Protein AF-A0A817Q8S2-F1 (afdb_monomer_lite)

Structure (mmCIF, N/CA/C/O backbone):
data_AF-A0A817Q8S2-F1
#
_entry.id   AF-A0A817Q8S2-F1
#
loop_
_atom_site.group_PDB
_atom_site.id
_atom_site.type_symbol
_atom_site.label_atom_id
_atom_site.label_alt_id
_atom_site.label_comp_id
_atom_site.label_asym_id
_atom_site.label_entity_id
_atom_site.label_seq_id
_atom_site.pdbx_PDB_ins_code
_atom_site.Cartn_x
_atom_site.Cartn_y
_atom_site.Cartn_z
_atom_site.occupancy
_atom_site.B_iso_or_equiv
_atom_site.auth_seq_id
_atom_site.auth_comp_id
_atom_site.auth_asym_id
_atom_site.auth_atom_id
_atom_site.pdbx_PDB_model_num
ATOM 1 N N . MET A 1 1 ? -10.332 -29.205 7.749 1.00 43.62 1 MET A N 1
ATOM 2 C CA . MET A 1 1 ? -10.503 -28.056 6.836 1.00 43.62 1 MET A CA 1
ATOM 3 C C . MET A 1 1 ? -9.585 -26.960 7.329 1.00 43.62 1 MET A C 1
ATOM 5 O O . MET A 1 1 ? -9.716 -26.566 8.481 1.00 43.62 1 MET A O 1
ATOM 9 N N . ASP A 1 2 ? -8.613 -26.577 6.509 1.00 45.41 2 ASP A N 1
ATOM 10 C CA . ASP A 1 2 ? -7.517 -25.692 6.903 1.00 45.41 2 ASP A CA 1
ATOM 11 C C . ASP A 1 2 ? -8.032 -24.256 7.088 1.00 45.41 2 ASP A C 1
ATOM 13 O O . ASP A 1 2 ? -8.670 -23.700 6.187 1.00 45.41 2 ASP A O 1
ATOM 17 N N . SER A 1 3 ? -7.819 -23.670 8.266 1.00 53.75 3 SER A N 1
ATOM 18 C CA . SER A 1 3 ? -8.405 -22.383 8.687 1.00 53.75 3 SER A CA 1
ATOM 19 C C . SER A 1 3 ? -7.986 -21.197 7.805 1.00 53.75 3 SER A C 1
ATOM 21 O O . SER A 1 3 ? -8.715 -20.210 7.701 1.00 53.75 3 SER A O 1
ATOM 23 N N . THR A 1 4 ? -6.864 -21.324 7.099 1.00 50.75 4 THR A N 1
ATOM 24 C CA . THR A 1 4 ? -6.342 -20.381 6.098 1.00 50.75 4 THR A CA 1
ATOM 25 C C . THR A 1 4 ? -7.156 -20.360 4.801 1.00 50.75 4 THR A C 1
ATOM 27 O O . THR A 1 4 ? -7.345 -19.296 4.212 1.00 50.75 4 THR A O 1
ATOM 30 N N . SER A 1 5 ? -7.727 -21.494 4.378 1.00 52.56 5 SER A N 1
ATOM 31 C CA . SER A 1 5 ? -8.507 -21.584 3.129 1.00 52.56 5 SER A CA 1
ATOM 32 C C . SER A 1 5 ? -9.838 -20.817 3.181 1.00 52.56 5 SER A C 1
ATOM 34 O O . SER A 1 5 ? -10.287 -20.287 2.165 1.00 52.56 5 SER A O 1
ATOM 36 N N . ASN A 1 6 ? -10.441 -20.692 4.370 1.00 48.75 6 ASN A N 1
ATOM 37 C CA . ASN A 1 6 ? -11.685 -19.940 4.579 1.00 48.75 6 ASN A CA 1
ATOM 38 C C . ASN A 1 6 ? -11.463 -18.427 4.745 1.00 48.75 6 ASN A C 1
ATOM 40 O O . ASN A 1 6 ? -12.358 -17.646 4.427 1.00 48.75 6 ASN A O 1
ATOM 44 N N . LEU A 1 7 ? -10.278 -17.992 5.190 1.00 52.84 7 LEU A N 1
ATOM 45 C CA . LEU A 1 7 ? -9.928 -16.566 5.263 1.00 52.84 7 LEU A CA 1
ATOM 46 C C . LEU A 1 7 ? -9.860 -15.928 3.864 1.00 52.84 7 LEU A C 1
ATOM 48 O O . LEU A 1 7 ? -10.346 -14.815 3.667 1.00 52.84 7 LEU A O 1
ATOM 52 N N . ASN A 1 8 ? -9.357 -16.671 2.874 1.00 53.16 8 ASN A N 1
ATOM 53 C CA . ASN A 1 8 ? -9.168 -16.185 1.504 1.00 53.16 8 ASN A CA 1
ATOM 54 C C . ASN A 1 8 ? -10.469 -15.919 0.727 1.00 53.16 8 ASN A C 1
ATOM 56 O O . ASN A 1 8 ? -10.434 -15.169 -0.245 1.00 53.16 8 ASN A O 1
ATOM 60 N N . LYS A 1 9 ? -11.609 -16.500 1.130 1.00 60.59 9 LYS A N 1
ATOM 61 C CA . LYS A 1 9 ? -12.892 -16.305 0.426 1.00 60.59 9 LYS A CA 1
ATOM 62 C C . LYS A 1 9 ? -13.667 -15.069 0.882 1.00 60.59 9 LYS A C 1
ATOM 64 O O . LYS A 1 9 ? -14.491 -14.568 0.128 1.00 60.59 9 LYS A O 1
ATOM 69 N N . CYS A 1 10 ? -13.409 -14.577 2.093 1.00 78.31 10 CYS A N 1
ATOM 70 C CA . CYS A 1 10 ? -14.194 -13.492 2.684 1.00 78.31 10 CYS A CA 1
ATOM 71 C C . CYS A 1 10 ? -13.432 -12.168 2.788 1.00 78.31 10 CYS A C 1
ATOM 73 O O . CYS A 1 10 ? -14.042 -11.167 3.140 1.00 78.31 10 CYS A O 1
ATOM 75 N N . TRP A 1 11 ? -12.119 -12.148 2.544 1.00 90.12 11 TRP A N 1
ATOM 76 C CA . TRP A 1 11 ? -11.296 -10.943 2.665 1.00 90.12 11 TRP A CA 1
ATOM 77 C C . TRP A 1 11 ? -10.960 -10.355 1.294 1.00 90.12 11 TRP A C 1
ATOM 79 O O . TRP A 1 11 ? -10.640 -11.077 0.345 1.00 90.12 11 TRP A O 1
ATOM 89 N N . THR A 1 12 ? -11.035 -9.029 1.200 1.00 90.69 12 THR A N 1
ATOM 90 C CA . THR A 1 12 ? -10.819 -8.273 -0.036 1.00 90.69 12 THR A CA 1
ATOM 91 C C . THR A 1 12 ? -9.344 -8.330 -0.426 1.00 90.69 12 THR A C 1
ATOM 93 O O . THR A 1 12 ? -8.476 -8.113 0.417 1.00 90.69 12 THR A O 1
ATOM 96 N N . LEU A 1 13 ? -9.059 -8.646 -1.690 1.00 92.12 13 LEU A N 1
ATOM 97 C CA . LEU A 1 13 ? -7.712 -8.559 -2.256 1.00 92.12 13 LEU A CA 1
ATOM 98 C C . LEU A 1 13 ? -7.297 -7.088 -2.386 1.00 92.12 13 LEU A C 1
ATOM 100 O O . LEU A 1 13 ? -8.100 -6.262 -2.817 1.00 92.12 13 LEU A O 1
ATOM 104 N N . ALA A 1 14 ? -6.060 -6.774 -2.020 1.00 93.81 14 ALA A N 1
ATOM 105 C CA . ALA A 1 14 ? -5.471 -5.455 -2.204 1.00 93.81 14 ALA A CA 1
ATOM 106 C C . ALA A 1 14 ? -3.941 -5.539 -2.297 1.00 93.81 14 ALA A C 1
ATOM 108 O O . ALA A 1 14 ? -3.328 -6.544 -1.939 1.00 93.81 14 ALA A O 1
ATOM 109 N N . TRP A 1 15 ? -3.326 -4.444 -2.716 1.00 95.00 15 TRP A N 1
ATOM 110 C CA . TRP A 1 15 ? -1.911 -4.305 -3.016 1.00 95.00 15 TRP A CA 1
ATOM 111 C C . TRP A 1 15 ? -1.305 -3.166 -2.204 1.00 95.00 15 TRP A C 1
ATOM 113 O O . TRP A 1 15 ? -1.945 -2.137 -1.974 1.00 95.00 15 TRP A O 1
ATOM 123 N N . HIS A 1 16 ? -0.055 -3.342 -1.789 1.00 95.75 16 HIS A N 1
ATOM 124 C CA . HIS A 1 16 ? 0.724 -2.313 -1.111 1.00 95.75 16 HIS A CA 1
ATOM 125 C C . HIS A 1 16 ? 2.073 -2.136 -1.809 1.00 95.75 16 HIS A C 1
ATOM 127 O O . HIS A 1 16 ? 2.874 -3.072 -1.862 1.00 95.75 16 HIS A O 1
ATOM 133 N N . GLY A 1 17 ? 2.310 -0.931 -2.329 1.00 94.12 17 GLY A N 1
ATOM 134 C CA . GLY A 1 17 ? 3.624 -0.488 -2.787 1.00 94.12 17 GLY A CA 1
ATOM 135 C C . GLY A 1 17 ? 4.587 -0.374 -1.622 1.00 94.12 17 GLY A C 1
ATOM 136 O O . GLY A 1 17 ? 4.228 0.130 -0.559 1.00 94.12 17 GLY A O 1
ATOM 137 N N . THR A 1 18 ? 5.803 -0.883 -1.800 1.00 95.00 18 THR A N 1
ATOM 138 C CA . THR A 1 18 ? 6.834 -0.777 -0.772 1.00 95.00 18 THR A CA 1
ATOM 139 C C . THR A 1 18 ? 8.236 -0.735 -1.374 1.00 95.00 18 THR A C 1
ATOM 141 O O . THR A 1 18 ? 8.413 -0.682 -2.590 1.00 95.00 18 THR A O 1
ATOM 144 N N . TYR A 1 19 ? 9.242 -0.736 -0.504 1.00 93.12 19 TYR A N 1
ATOM 145 C CA . TYR A 1 19 ? 10.652 -0.765 -0.873 1.00 93.12 19 TYR A CA 1
ATOM 146 C C . TYR A 1 19 ? 11.220 -2.151 -0.596 1.00 93.12 19 TYR A C 1
ATOM 148 O O . TYR A 1 19 ? 10.868 -2.791 0.399 1.00 93.12 19 TYR A O 1
ATOM 156 N N . TYR A 1 20 ? 12.154 -2.590 -1.433 1.00 95.00 20 TYR A N 1
ATOM 157 C CA . TYR A 1 20 ? 12.830 -3.877 -1.336 1.00 95.00 20 TYR A CA 1
ATOM 158 C C . TYR A 1 20 ? 13.405 -4.108 0.065 1.00 95.00 20 TYR A C 1
ATOM 160 O O . TYR A 1 20 ? 13.176 -5.149 0.680 1.00 95.00 20 TYR A O 1
ATOM 168 N N . LYS A 1 21 ? 14.055 -3.083 0.630 1.00 94.06 21 LYS A N 1
ATOM 169 C CA . LYS A 1 21 ? 14.632 -3.123 1.986 1.00 94.06 21 LYS A CA 1
ATOM 170 C C . LYS A 1 21 ? 13.613 -3.389 3.105 1.00 94.06 21 LYS A C 1
ATOM 172 O O . LYS A 1 21 ? 14.013 -3.712 4.219 1.00 94.06 21 LYS A O 1
ATOM 177 N N . HIS A 1 22 ? 12.314 -3.207 2.855 1.00 93.50 22 HIS A N 1
ATOM 178 C CA . HIS A 1 22 ? 11.254 -3.435 3.839 1.00 93.50 22 HIS A CA 1
ATOM 179 C C . HIS A 1 22 ? 10.626 -4.829 3.740 1.00 93.50 22 HIS A C 1
ATOM 181 O O . HIS A 1 22 ? 9.964 -5.244 4.691 1.00 93.50 22 HIS A O 1
ATOM 187 N N . LEU A 1 23 ? 10.862 -5.571 2.652 1.00 95.50 23 LEU A N 1
ATOM 188 C CA . LEU A 1 23 ? 10.210 -6.858 2.400 1.00 95.50 23 LEU A CA 1
ATOM 189 C C . LEU A 1 23 ? 10.451 -7.880 3.509 1.00 95.50 23 LEU A C 1
ATOM 191 O O . LEU A 1 23 ? 9.498 -8.504 3.960 1.00 95.50 23 LEU A O 1
ATOM 195 N N . GLU A 1 24 ? 11.685 -8.019 4.001 1.00 94.25 24 GLU A N 1
ATOM 196 C CA . GLU A 1 24 ? 11.990 -8.969 5.080 1.00 94.25 24 GLU A CA 1
ATOM 197 C C . GLU A 1 24 ? 11.153 -8.682 6.337 1.00 94.25 24 GLU A C 1
ATOM 199 O O . GLU A 1 24 ? 10.531 -9.580 6.907 1.00 94.25 24 GLU A O 1
ATOM 204 N N . SER A 1 25 ? 11.077 -7.408 6.734 1.00 91.62 25 SER A N 1
ATOM 205 C CA . SER A 1 25 ? 10.279 -6.979 7.885 1.00 91.62 25 SER A CA 1
ATOM 206 C C . SER A 1 25 ? 8.786 -7.226 7.655 1.00 91.62 25 SER A C 1
ATOM 208 O O . SER A 1 25 ? 8.110 -7.768 8.528 1.00 91.62 25 SER A O 1
ATOM 210 N N . ILE A 1 26 ? 8.279 -6.896 6.463 1.00 95.06 26 ILE A N 1
ATOM 211 C CA . ILE A 1 26 ? 6.866 -7.069 6.100 1.00 95.06 26 ILE A CA 1
ATOM 212 C C . ILE A 1 26 ? 6.479 -8.550 6.063 1.00 95.06 26 ILE A C 1
ATOM 214 O O . ILE A 1 26 ? 5.418 -8.908 6.562 1.00 95.06 26 ILE A O 1
ATOM 218 N N . VAL A 1 27 ? 7.328 -9.428 5.531 1.00 93.88 27 VAL A N 1
ATOM 219 C CA . VAL A 1 27 ? 7.070 -10.876 5.519 1.00 93.88 27 VAL A CA 1
ATOM 220 C C . VAL A 1 27 ? 7.062 -11.436 6.940 1.00 93.88 27 VAL A C 1
ATOM 222 O O . VAL A 1 27 ? 6.207 -12.249 7.285 1.00 93.88 27 VAL A O 1
ATOM 225 N N . LYS A 1 28 ? 7.990 -10.988 7.790 1.00 91.88 28 LYS A N 1
ATOM 226 C CA . LYS A 1 28 ? 8.142 -11.511 9.151 1.00 91.88 28 LYS A CA 1
ATOM 227 C C . LYS A 1 28 ? 7.087 -10.993 10.128 1.00 91.88 28 LYS A C 1
ATOM 229 O O . LYS A 1 28 ? 6.707 -11.704 11.057 1.00 91.88 28 LYS A O 1
ATOM 234 N N . HIS A 1 29 ? 6.651 -9.750 9.955 1.00 91.50 29 HIS A N 1
ATOM 235 C CA . HIS A 1 29 ? 5.825 -9.046 10.934 1.00 91.50 29 HIS A CA 1
ATOM 236 C C . HIS A 1 29 ? 4.480 -8.572 10.373 1.00 91.50 29 HIS A C 1
ATOM 238 O O . HIS A 1 29 ? 3.614 -8.169 11.144 1.00 91.50 29 HIS A O 1
ATOM 244 N N . GLY A 1 30 ? 4.267 -8.645 9.063 1.00 94.56 30 GLY A N 1
ATOM 245 C CA . GLY A 1 30 ? 3.115 -8.047 8.400 1.00 94.56 30 GLY A CA 1
ATOM 246 C C . GLY A 1 30 ? 3.225 -6.525 8.280 1.00 94.56 30 GLY A C 1
ATOM 247 O O . GLY A 1 30 ? 4.186 -5.889 8.726 1.00 94.56 30 GLY A O 1
ATOM 248 N N . LEU A 1 31 ? 2.201 -5.924 7.675 1.00 96.00 31 LEU A N 1
ATOM 249 C CA . LEU A 1 31 ? 2.082 -4.472 7.567 1.00 96.00 31 LEU A CA 1
ATOM 250 C C . LEU A 1 31 ? 1.609 -3.861 8.886 1.00 96.00 31 LEU A C 1
ATOM 252 O O . LEU A 1 31 ? 0.721 -4.386 9.556 1.00 96.00 31 LEU A O 1
ATOM 256 N N . HIS A 1 32 ? 2.178 -2.709 9.225 1.00 95.50 32 HIS A N 1
ATOM 257 C CA . HIS A 1 32 ? 1.860 -1.966 10.436 1.00 95.50 32 HIS A CA 1
ATOM 258 C C . HIS A 1 32 ? 1.565 -0.502 10.109 1.00 95.50 32 HIS A C 1
ATOM 260 O O . HIS A 1 32 ? 2.231 0.063 9.240 1.00 95.50 32 HIS A O 1
ATOM 266 N N . PRO A 1 33 ? 0.604 0.133 10.807 1.00 95.44 33 PRO A N 1
ATOM 267 C CA . PRO A 1 33 ? 0.364 1.561 10.659 1.00 95.44 33 PRO A CA 1
ATOM 268 C C . PRO A 1 33 ? 1.626 2.369 10.950 1.00 95.44 33 PRO A C 1
ATOM 270 O O . PRO A 1 33 ? 2.370 2.039 11.886 1.00 95.44 33 PRO A O 1
ATOM 273 N N . ALA A 1 34 ? 1.830 3.474 10.232 1.00 91.94 34 ALA A N 1
ATOM 274 C CA . ALA A 1 34 ? 2.841 4.435 10.657 1.00 91.94 34 ALA A CA 1
ATOM 275 C C . ALA A 1 34 ? 2.521 4.928 12.079 1.00 91.94 34 ALA A C 1
ATOM 277 O O . ALA A 1 34 ? 1.364 5.025 12.480 1.00 91.94 34 ALA A O 1
ATOM 278 N N . GLY A 1 35 ? 3.544 5.210 12.874 1.00 92.31 35 GLY A N 1
ATOM 279 C CA . GLY A 1 35 ? 3.443 5.487 14.305 1.00 92.31 35 GLY A CA 1
ATOM 280 C C . GLY A 1 35 ? 3.553 4.242 15.191 1.00 92.31 35 GLY A C 1
ATOM 281 O O . GLY A 1 35 ? 3.759 4.392 16.396 1.00 92.31 35 GLY A O 1
ATOM 282 N N . THR A 1 36 ? 3.483 3.029 14.627 1.00 93.81 36 THR A N 1
ATOM 283 C CA . THR A 1 36 ? 3.749 1.790 15.376 1.00 93.81 36 THR A CA 1
ATOM 284 C C . THR A 1 36 ? 5.201 1.757 15.843 1.00 93.81 36 THR A C 1
ATOM 286 O O . THR A 1 36 ? 6.115 1.961 15.047 1.00 93.81 36 THR A O 1
ATOM 289 N N . VAL A 1 37 ? 5.415 1.462 17.125 1.00 90.88 37 VAL A N 1
ATOM 290 C CA . VAL A 1 37 ? 6.747 1.272 17.710 1.00 90.88 37 VAL A CA 1
ATOM 291 C C . VAL A 1 37 ? 7.102 -0.213 17.660 1.00 90.88 37 VAL A C 1
ATOM 293 O O . VAL A 1 37 ? 6.490 -1.031 18.344 1.00 90.88 37 VAL A O 1
ATOM 296 N N . LEU A 1 38 ? 8.081 -0.564 16.832 1.00 83.81 38 LEU A N 1
ATOM 297 C CA . LEU A 1 38 ? 8.658 -1.903 16.743 1.00 83.81 38 LEU A CA 1
ATOM 298 C C . LEU A 1 38 ? 9.729 -2.081 17.820 1.00 83.81 38 LEU A C 1
ATOM 300 O O . LEU A 1 38 ? 10.392 -1.120 18.198 1.00 83.81 38 LEU A O 1
ATOM 304 N N . SER A 1 39 ? 9.954 -3.306 18.292 1.00 78.31 39 SER A N 1
ATOM 305 C CA . SER A 1 39 ? 11.100 -3.616 19.161 1.00 78.31 39 SER A CA 1
ATOM 306 C C . SER A 1 39 ? 12.411 -3.482 18.361 1.00 78.31 39 SER A C 1
ATOM 308 O O . SER A 1 39 ? 12.453 -4.011 17.249 1.00 78.31 39 SER A O 1
ATOM 310 N N . PRO A 1 40 ? 13.465 -2.786 18.847 1.00 78.25 40 PRO A N 1
ATOM 311 C CA . PRO A 1 40 ? 13.709 -2.291 20.211 1.00 78.25 40 PRO A CA 1
ATOM 312 C C . PRO A 1 40 ? 13.412 -0.782 20.419 1.00 78.25 40 PRO A C 1
ATOM 314 O O . PRO A 1 40 ? 14.214 -0.061 21.004 1.00 78.25 40 PRO A O 1
ATOM 317 N N . GLY A 1 41 ? 12.270 -0.280 19.948 1.00 80.50 41 GLY A N 1
ATOM 318 C CA . GLY A 1 41 ? 11.827 1.117 20.102 1.00 80.50 41 GLY A CA 1
ATOM 319 C C . GLY A 1 41 ? 11.785 1.934 18.804 1.00 80.50 41 GLY A C 1
ATOM 320 O O . GLY A 1 41 ? 11.568 3.142 18.848 1.00 80.50 41 GLY A O 1
ATOM 321 N N . HIS A 1 42 ? 11.989 1.308 17.644 1.00 84.50 42 HIS A N 1
ATOM 322 C CA . HIS A 1 42 ? 11.956 1.996 16.355 1.00 84.50 42 HIS A CA 1
ATOM 323 C C . HIS A 1 42 ? 10.513 2.298 15.930 1.00 84.50 42 HIS A C 1
ATOM 325 O O . HIS A 1 42 ? 9.728 1.377 15.705 1.00 84.50 42 HIS A O 1
ATOM 331 N N . GLN A 1 43 ? 10.157 3.577 15.793 1.00 90.81 43 GLN A N 1
ATOM 332 C CA . GLN A 1 43 ? 8.836 3.979 15.314 1.00 90.81 43 GLN A CA 1
ATOM 333 C C . GLN A 1 43 ? 8.791 4.032 13.785 1.00 90.81 43 GLN A C 1
ATOM 335 O O . GLN A 1 43 ? 9.545 4.777 13.156 1.00 90.81 43 GLN A O 1
ATOM 340 N N . ILE A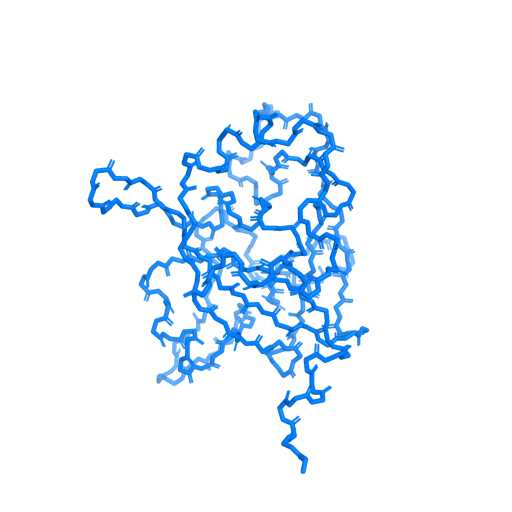 1 44 ? 7.853 3.294 13.190 1.00 90.56 44 ILE A N 1
ATOM 341 C CA . ILE A 1 44 ? 7.566 3.379 11.756 1.00 90.56 44 ILE A CA 1
ATOM 342 C C . ILE A 1 44 ? 7.108 4.802 11.452 1.00 90.56 44 ILE A C 1
ATOM 344 O O . ILE A 1 44 ? 6.144 5.284 12.039 1.00 90.56 44 ILE A O 1
ATOM 348 N N . SER A 1 45 ? 7.783 5.474 10.530 1.00 89.94 45 SER A N 1
ATOM 349 C CA . SER A 1 45 ? 7.462 6.847 10.145 1.00 89.94 45 SER A CA 1
ATOM 350 C C . SER A 1 45 ? 7.061 6.898 8.672 1.00 89.94 45 SER A C 1
ATOM 352 O O . SER A 1 45 ? 7.626 6.140 7.880 1.00 89.94 45 SER A O 1
ATOM 354 N N . PRO A 1 46 ? 6.120 7.778 8.279 1.00 85.75 46 PRO A N 1
ATOM 355 C CA . PRO A 1 46 ? 5.852 8.035 6.869 1.00 85.75 46 PRO A CA 1
ATOM 356 C C . PRO A 1 46 ? 7.131 8.481 6.160 1.00 85.75 46 PRO A C 1
ATOM 358 O O . PRO A 1 46 ? 7.953 9.195 6.750 1.00 85.75 46 PRO A O 1
ATOM 361 N N . GLN A 1 47 ? 7.293 8.081 4.901 1.00 80.31 47 GLN A N 1
ATOM 362 C CA . GLN A 1 47 ? 8.465 8.459 4.119 1.00 80.31 47 GLN A CA 1
ATOM 363 C C . GLN A 1 47 ? 8.512 9.974 3.868 1.00 80.31 47 GLN A C 1
ATOM 365 O O . GLN A 1 47 ? 7.543 10.704 4.097 1.00 80.31 47 GLN A O 1
ATOM 370 N N . ASN A 1 48 ? 9.671 10.481 3.446 1.00 77.94 48 ASN A N 1
ATOM 371 C CA . ASN A 1 48 ? 9.781 11.884 3.049 1.00 77.94 48 ASN A CA 1
ATOM 372 C C . ASN A 1 48 ? 8.878 12.163 1.843 1.00 77.94 48 ASN A C 1
ATOM 374 O O . ASN A 1 48 ? 8.781 11.319 0.967 1.00 77.94 48 ASN A O 1
ATOM 378 N N . GLY A 1 49 ? 8.194 13.309 1.844 1.00 71.31 49 GLY A N 1
ATOM 379 C CA . GLY A 1 49 ? 7.177 13.643 0.836 1.00 71.31 49 GLY A CA 1
ATOM 380 C C . GLY A 1 49 ? 5.759 13.146 1.162 1.00 71.31 49 GLY A C 1
ATOM 381 O O . GLY A 1 49 ? 4.804 13.604 0.550 1.00 71.31 49 GLY A O 1
ATOM 382 N N . HIS A 1 50 ? 5.580 12.281 2.170 1.00 76.94 50 HIS A N 1
ATOM 383 C CA . HIS A 1 50 ? 4.258 11.781 2.577 1.00 76.94 50 HIS A CA 1
ATOM 384 C C . HIS A 1 50 ? 3.641 12.607 3.711 1.00 76.94 50 HIS A C 1
ATOM 386 O O . HIS A 1 50 ? 4.344 13.294 4.470 1.00 76.94 50 HIS A O 1
ATOM 392 N N . ILE A 1 51 ? 2.318 12.490 3.878 1.00 81.88 51 ILE A N 1
ATOM 393 C CA . ILE A 1 51 ? 1.618 13.112 5.006 1.00 81.88 51 ILE A CA 1
ATOM 394 C C . ILE A 1 51 ? 2.205 12.598 6.323 1.00 81.88 51 ILE A C 1
ATOM 396 O O . ILE A 1 51 ? 2.357 11.397 6.547 1.00 81.88 51 ILE A O 1
ATOM 400 N N . ARG A 1 52 ? 2.538 13.523 7.225 1.00 87.38 52 ARG A N 1
ATOM 401 C CA . ARG A 1 52 ? 3.178 13.193 8.500 1.00 87.38 52 ARG A CA 1
ATOM 402 C C . ARG A 1 52 ? 2.160 12.759 9.555 1.00 87.38 52 ARG A C 1
ATOM 404 O O . ARG A 1 52 ? 0.967 13.056 9.478 1.00 87.38 52 ARG A O 1
ATOM 411 N N . LEU A 1 53 ? 2.654 12.066 10.582 1.00 91.19 53 LEU A N 1
ATOM 412 C CA . LEU A 1 53 ? 1.864 11.744 11.771 1.00 91.19 53 LEU A CA 1
ATOM 413 C C . LEU A 1 53 ? 1.310 13.023 12.413 1.00 91.19 53 LEU A C 1
ATOM 415 O O . LEU A 1 53 ? 1.955 14.069 12.396 1.00 91.19 53 LEU A O 1
ATOM 419 N N . ASN A 1 54 ? 0.119 12.914 13.000 1.00 92.19 54 ASN A N 1
ATOM 420 C CA . ASN A 1 54 ? -0.635 14.000 13.643 1.00 92.19 54 ASN A CA 1
ATOM 421 C C . ASN A 1 54 ? -1.113 15.112 12.692 1.00 92.19 54 ASN A C 1
ATOM 423 O O . ASN A 1 54 ? -1.634 16.128 13.153 1.00 92.19 54 ASN A O 1
ATOM 427 N N . MET A 1 55 ? -0.977 14.933 11.374 1.00 84.12 55 MET A N 1
ATOM 428 C CA . MET A 1 55 ? -1.610 15.822 10.405 1.00 84.12 55 MET A CA 1
ATOM 429 C C . MET A 1 55 ? -3.082 15.452 10.216 1.00 84.12 55 MET A C 1
ATOM 431 O O . MET A 1 55 ? -3.435 14.282 10.015 1.00 84.12 55 MET A O 1
ATOM 435 N N . LYS A 1 56 ? -3.935 16.483 10.251 1.00 81.06 56 LYS A N 1
ATOM 436 C CA . LYS A 1 56 ? -5.369 16.355 10.014 1.00 81.06 56 LYS A CA 1
ATOM 437 C C . LYS A 1 56 ? -5.682 16.435 8.522 1.00 81.06 56 LYS A C 1
ATOM 439 O O . LYS A 1 56 ? -5.291 17.403 7.878 1.00 81.06 56 LYS A O 1
ATOM 444 N N . ILE A 1 57 ? -6.457 15.481 8.011 1.00 80.06 57 ILE A N 1
ATOM 445 C CA . ILE A 1 57 ? -6.998 15.482 6.643 1.00 80.06 57 ILE A CA 1
ATOM 446 C C . ILE A 1 57 ? -8.492 15.179 6.715 1.00 80.06 57 ILE A C 1
ATOM 448 O O . ILE A 1 57 ? -8.900 14.141 7.235 1.00 80.06 57 ILE A O 1
ATOM 452 N N . GLY A 1 58 ? -9.325 16.112 6.247 1.00 77.94 58 GLY A N 1
ATOM 453 C CA . GLY A 1 58 ? -10.778 16.025 6.404 1.00 77.94 58 GLY A CA 1
ATOM 454 C C . GLY A 1 58 ? -11.181 15.872 7.877 1.00 77.94 58 GLY A C 1
ATOM 455 O O . GLY A 1 58 ? -10.872 16.724 8.712 1.00 77.94 58 GLY A O 1
ATOM 456 N N . SER A 1 59 ? -11.860 14.774 8.207 1.00 81.12 59 SER A N 1
ATOM 457 C CA . SER A 1 59 ? -12.261 14.426 9.577 1.00 81.12 59 SER A CA 1
ATOM 458 C C . SER A 1 59 ? -11.212 13.630 10.365 1.00 81.12 59 SER A C 1
ATOM 460 O O . SER A 1 59 ? -11.399 13.415 11.560 1.00 81.12 59 SER A O 1
ATOM 462 N N . PHE A 1 60 ? -10.118 13.188 9.741 1.00 82.06 60 PHE A N 1
ATOM 463 C CA . PHE A 1 60 ? -9.106 12.343 10.381 1.00 82.06 60 PHE A CA 1
ATOM 464 C C . PHE A 1 60 ? -8.037 13.206 11.036 1.00 82.06 60 PHE A C 1
ATOM 466 O O . PHE A 1 60 ? -7.357 13.951 10.343 1.00 82.06 60 PHE A O 1
ATOM 473 N N . THR A 1 61 ? -7.863 13.102 12.353 1.00 86.62 61 THR A N 1
ATOM 474 C CA . THR A 1 61 ? -6.888 13.895 13.130 1.00 86.62 61 THR A CA 1
ATOM 475 C C . THR A 1 61 ? -5.451 13.390 13.016 1.00 86.62 61 THR A C 1
ATOM 477 O O . THR A 1 61 ? -4.518 14.143 13.270 1.00 86.62 61 THR A O 1
ATOM 480 N N . ASN A 1 62 ? -5.268 12.131 12.620 1.00 90.50 62 ASN A N 1
ATOM 481 C CA . ASN A 1 62 ? -3.967 11.548 12.323 1.00 90.50 62 ASN A CA 1
ATOM 482 C C . ASN A 1 62 ? -4.095 10.647 11.094 1.00 90.50 62 ASN A C 1
ATOM 484 O O . ASN A 1 62 ? -4.223 9.424 11.195 1.00 90.50 62 ASN A O 1
ATOM 488 N N . TRP A 1 63 ? -4.129 11.280 9.922 1.00 88.69 63 TRP A N 1
ATOM 489 C CA . TRP A 1 63 ? -4.344 10.577 8.662 1.00 88.69 63 TRP A CA 1
ATOM 490 C C . TRP A 1 63 ? -3.323 9.454 8.454 1.00 88.69 63 TRP A C 1
ATOM 492 O O . TRP A 1 63 ? -3.710 8.311 8.209 1.00 88.69 63 TRP A O 1
ATOM 502 N N . ALA A 1 64 ? -2.042 9.777 8.637 1.00 90.06 64 ALA A N 1
ATOM 503 C CA . ALA A 1 64 ? -0.920 8.890 8.364 1.00 90.06 64 ALA A CA 1
ATOM 504 C C . ALA A 1 64 ? -0.812 7.691 9.319 1.00 90.06 64 ALA A C 1
ATOM 506 O O . ALA A 1 64 ? -0.105 6.737 9.010 1.00 90.06 64 ALA A O 1
ATOM 507 N N . ASN A 1 65 ? -1.502 7.698 10.467 1.00 95.00 65 ASN A N 1
ATOM 508 C CA . ASN A 1 65 ? -1.527 6.570 11.405 1.00 95.00 65 ASN A CA 1
ATOM 509 C C . ASN A 1 65 ? -2.444 5.444 10.899 1.00 95.00 65 ASN A C 1
ATOM 511 O O . ASN A 1 65 ? -3.478 5.135 11.484 1.00 95.00 65 ASN A O 1
ATOM 515 N N . ALA A 1 66 ? -2.083 4.874 9.755 1.00 95.25 66 ALA A N 1
ATOM 516 C CA . ALA A 1 66 ? -2.792 3.794 9.093 1.00 95.25 66 ALA A CA 1
ATOM 517 C C . ALA A 1 66 ? -1.850 3.015 8.165 1.00 95.25 66 ALA A C 1
ATOM 519 O O . ALA A 1 66 ? -0.714 3.416 7.912 1.00 95.25 66 ALA A O 1
ATOM 520 N N . ILE A 1 67 ? -2.343 1.884 7.678 1.00 96.00 67 ILE A N 1
ATOM 521 C CA . ILE A 1 67 ? -1.816 1.142 6.539 1.00 96.00 67 ILE A CA 1
ATOM 522 C C . ILE A 1 67 ? -2.619 1.592 5.318 1.00 96.00 67 ILE A C 1
ATOM 524 O O . ILE A 1 67 ? -3.854 1.610 5.364 1.00 96.00 67 ILE A O 1
ATOM 528 N N . PHE A 1 68 ? -1.923 1.930 4.238 1.00 93.44 68 PHE A N 1
ATOM 529 C CA . PHE A 1 68 ? -2.528 2.303 2.964 1.00 93.44 68 PHE A CA 1
ATOM 530 C C . PHE A 1 68 ? -2.304 1.192 1.944 1.00 93.44 68 PHE A C 1
ATOM 532 O O . PHE A 1 68 ? -1.167 0.804 1.685 1.00 93.44 68 PHE A O 1
ATOM 539 N N . ILE A 1 69 ? -3.395 0.666 1.398 1.00 94.38 69 ILE A N 1
ATOM 540 C CA . ILE A 1 69 ? -3.407 -0.379 0.365 1.00 94.38 69 ILE A CA 1
ATOM 541 C C . ILE A 1 69 ? -4.427 0.003 -0.712 1.00 94.38 69 ILE A C 1
ATOM 543 O O . ILE A 1 69 ? -5.288 0.845 -0.462 1.00 94.38 69 ILE A O 1
ATOM 547 N N . SER A 1 70 ? -4.377 -0.605 -1.891 1.00 91.75 70 SER A N 1
ATOM 548 C CA . SER A 1 70 ? -5.334 -0.344 -2.975 1.00 91.75 70 SER A CA 1
ATOM 549 C C . SER A 1 70 ? -5.796 -1.648 -3.621 1.00 91.75 70 SER A C 1
ATOM 551 O O . SER A 1 70 ? -4.977 -2.549 -3.768 1.00 91.75 70 SER A O 1
ATOM 553 N N . PRO A 1 71 ? -7.070 -1.802 -4.023 1.00 90.00 71 PRO A N 1
ATOM 554 C CA . PRO A 1 71 ? -7.459 -2.942 -4.851 1.00 90.00 71 PRO A CA 1
ATOM 555 C C . PRO A 1 71 ? -6.822 -2.885 -6.249 1.00 90.00 71 PRO A C 1
ATOM 557 O O . PRO A 1 71 ? -6.674 -3.925 -6.885 1.00 90.00 71 PRO A O 1
ATOM 560 N N . SER A 1 72 ? -6.364 -1.711 -6.691 1.00 86.00 72 SER A N 1
ATOM 561 C CA . SER A 1 72 ? -5.638 -1.545 -7.944 1.00 86.00 72 SER A CA 1
ATOM 562 C C . SER A 1 72 ? -4.142 -1.795 -7.785 1.00 86.00 72 SER A C 1
ATOM 564 O O . SER A 1 72 ? -3.437 -1.110 -7.034 1.00 86.00 72 SER A O 1
ATOM 566 N N . ILE A 1 73 ? -3.639 -2.761 -8.555 1.00 85.75 73 ILE A N 1
ATOM 567 C CA . ILE A 1 73 ? -2.204 -3.029 -8.652 1.00 85.75 73 ILE A CA 1
ATOM 568 C C . ILE A 1 73 ? -1.462 -1.860 -9.306 1.00 85.75 73 ILE A C 1
ATOM 570 O O . ILE A 1 73 ? -0.357 -1.538 -8.884 1.00 85.75 73 ILE A O 1
ATOM 574 N N . PHE A 1 74 ? -2.083 -1.177 -10.275 1.00 81.25 74 PHE A N 1
ATOM 575 C CA . PHE A 1 74 ? -1.501 -0.016 -10.956 1.00 81.25 74 PHE A CA 1
ATOM 576 C C . PHE A 1 74 ? -1.295 1.138 -9.991 1.00 81.25 74 PHE A C 1
ATOM 578 O O . PHE A 1 74 ? -0.233 1.756 -9.979 1.00 81.25 74 PHE A O 1
ATOM 585 N N . TYR A 1 75 ? -2.293 1.369 -9.140 1.00 81.44 75 TYR A N 1
ATOM 586 C CA . TYR A 1 75 ? -2.221 2.390 -8.116 1.00 81.44 75 TYR A CA 1
ATOM 587 C C . TYR A 1 75 ? -1.090 2.101 -7.123 1.00 81.44 75 TYR A C 1
ATOM 589 O O . TYR A 1 75 ? -0.234 2.947 -6.872 1.00 81.44 75 TYR A O 1
ATOM 597 N N . ALA A 1 76 ? -1.051 0.879 -6.581 1.00 88.19 76 ALA A N 1
ATOM 598 C CA . ALA A 1 76 ? -0.013 0.475 -5.636 1.00 88.19 76 ALA A CA 1
ATOM 599 C C . ALA A 1 76 ? 1.394 0.445 -6.263 1.00 88.19 76 ALA A C 1
ATOM 601 O O . ALA A 1 76 ? 2.384 0.605 -5.549 1.00 88.19 76 ALA A O 1
ATOM 602 N N . ALA A 1 77 ? 1.487 0.243 -7.580 1.00 86.81 77 ALA A N 1
ATOM 603 C CA . ALA A 1 77 ? 2.735 0.213 -8.333 1.00 86.81 77 ALA A CA 1
ATOM 604 C C . ALA A 1 77 ? 3.268 1.599 -8.708 1.00 86.81 77 ALA A C 1
ATOM 606 O O . ALA A 1 77 ? 4.367 1.677 -9.262 1.00 86.81 77 ALA A O 1
ATOM 607 N N . ASP A 1 78 ? 2.558 2.694 -8.433 1.00 82.00 78 ASP A N 1
ATOM 608 C CA . ASP A 1 78 ? 3.061 4.036 -8.732 1.00 82.00 78 ASP A CA 1
ATOM 609 C C . ASP A 1 78 ? 4.421 4.298 -8.055 1.00 82.00 78 ASP A C 1
ATOM 611 O O . ASP A 1 78 ? 4.764 3.708 -7.025 1.00 82.00 78 ASP A O 1
ATOM 615 N N . ILE A 1 79 ? 5.245 5.146 -8.670 1.00 79.25 79 ILE A N 1
ATOM 616 C CA . ILE A 1 79 ? 6.588 5.466 -8.169 1.00 79.25 79 ILE A CA 1
ATOM 617 C C . ILE A 1 79 ? 6.551 6.166 -6.805 1.00 79.25 79 ILE A C 1
ATOM 619 O O . ILE A 1 79 ? 7.511 6.047 -6.048 1.00 79.25 79 ILE A O 1
ATOM 623 N N . ALA A 1 80 ? 5.440 6.825 -6.464 1.00 77.62 80 ALA A N 1
ATOM 624 C CA . ALA A 1 80 ? 5.212 7.407 -5.146 1.00 77.62 80 ALA A CA 1
ATOM 625 C C . ALA A 1 80 ? 5.110 6.352 -4.028 1.00 77.62 80 ALA A C 1
ATOM 627 O O . ALA A 1 80 ? 5.301 6.675 -2.858 1.00 77.62 80 ALA A O 1
ATOM 628 N N . TYR A 1 81 ? 4.807 5.095 -4.367 1.00 84.81 81 TYR A N 1
ATOM 629 C CA . TYR A 1 81 ? 4.543 4.040 -3.385 1.00 84.81 81 TYR A CA 1
ATOM 630 C C . TYR A 1 81 ? 5.491 2.855 -3.480 1.00 84.81 81 TYR A C 1
ATOM 632 O O . TYR A 1 81 ? 5.759 2.201 -2.473 1.00 84.81 81 TYR A O 1
ATOM 640 N N . SER A 1 82 ? 5.989 2.556 -4.676 1.00 89.06 82 SER A N 1
ATOM 641 C CA . SER A 1 82 ? 6.738 1.338 -4.949 1.00 89.06 82 SER A CA 1
ATOM 642 C C . SER A 1 82 ? 8.131 1.639 -5.495 1.00 89.06 82 SER A C 1
ATOM 644 O O . SER A 1 82 ? 8.296 2.334 -6.502 1.00 89.06 82 SER A O 1
ATOM 646 N N . GLU A 1 83 ? 9.152 1.072 -4.856 1.00 90.50 83 GLU A N 1
ATOM 647 C CA . GLU A 1 83 ? 10.537 1.202 -5.306 1.00 90.50 83 GLU A CA 1
ATOM 648 C C . GLU A 1 83 ? 10.728 0.589 -6.697 1.00 90.50 83 GLU A C 1
ATOM 650 O O . GLU A 1 83 ? 10.159 -0.457 -7.022 1.00 90.50 83 GLU A O 1
ATOM 655 N N . ARG A 1 84 ? 11.566 1.235 -7.515 1.00 89.31 84 ARG A N 1
ATOM 656 C CA . ARG A 1 84 ? 12.028 0.683 -8.789 1.00 89.31 84 ARG A CA 1
ATOM 657 C C . ARG A 1 84 ? 13.341 -0.045 -8.576 1.00 89.31 84 ARG A C 1
ATOM 659 O O . ARG A 1 84 ? 14.345 0.584 -8.252 1.00 89.31 84 ARG A O 1
ATOM 666 N N . ILE A 1 85 ? 13.336 -1.351 -8.801 1.00 90.94 85 ILE A N 1
ATOM 667 C CA . ILE A 1 85 ? 14.549 -2.167 -8.788 1.00 90.94 85 ILE A CA 1
ATOM 668 C C . ILE A 1 85 ? 14.921 -2.570 -10.211 1.00 90.94 85 ILE A C 1
ATOM 670 O O . ILE A 1 85 ? 14.062 -2.720 -11.083 1.00 90.94 85 ILE A O 1
ATOM 674 N N . PHE A 1 86 ? 16.216 -2.745 -10.443 1.00 90.31 86 PHE A N 1
ATOM 675 C CA . PHE A 1 86 ? 16.753 -3.185 -11.721 1.00 90.31 86 PHE A CA 1
ATOM 676 C C . PHE A 1 86 ? 17.413 -4.552 -11.547 1.00 90.31 86 PHE A C 1
ATOM 678 O O . PHE A 1 86 ? 18.301 -4.700 -10.710 1.00 90.31 86 PHE A O 1
ATOM 685 N N . SER A 1 87 ? 16.969 -5.535 -12.325 1.00 88.38 87 SER A N 1
ATOM 686 C CA . SER A 1 87 ? 17.545 -6.884 -12.374 1.00 88.38 87 SER A CA 1
ATOM 687 C C . SER A 1 87 ? 17.422 -7.426 -13.787 1.00 88.38 87 SER A C 1
ATOM 689 O O . SER A 1 87 ? 16.395 -7.213 -14.429 1.00 88.38 87 SER A O 1
ATOM 691 N N . ASP A 1 88 ? 18.459 -8.113 -14.266 1.00 88.81 88 ASP A N 1
ATOM 692 C CA . ASP A 1 88 ? 18.462 -8.814 -15.559 1.00 88.81 88 ASP A CA 1
ATOM 693 C C . ASP A 1 88 ? 18.049 -7.933 -16.749 1.00 88.81 88 ASP A C 1
ATOM 695 O O . ASP A 1 88 ? 17.275 -8.331 -17.616 1.00 88.81 88 ASP A O 1
ATOM 699 N N . ASN A 1 89 ? 18.560 -6.697 -16.785 1.00 87.38 89 ASN A N 1
ATOM 700 C CA . ASN A 1 89 ? 18.210 -5.670 -17.774 1.00 87.38 89 ASN A CA 1
ATOM 701 C C . ASN A 1 89 ? 16.723 -5.275 -17.808 1.00 87.38 89 ASN A C 1
ATOM 703 O O . ASN A 1 89 ? 16.257 -4.676 -18.777 1.00 87.38 89 ASN A O 1
ATOM 707 N N . GLN A 1 90 ? 15.985 -5.565 -16.741 1.00 86.38 90 GLN A N 1
ATOM 708 C CA . GLN A 1 90 ? 14.574 -5.246 -16.599 1.00 86.38 90 GLN A CA 1
ATOM 709 C C . GLN A 1 90 ? 14.338 -4.382 -15.361 1.00 86.38 90 GLN A C 1
ATOM 711 O O . GLN A 1 90 ? 15.067 -4.448 -14.367 1.00 86.38 90 GLN A O 1
ATOM 716 N N . ARG A 1 91 ? 13.305 -3.540 -15.435 1.00 86.75 91 ARG A N 1
ATOM 717 C CA . ARG A 1 91 ? 12.851 -2.716 -14.315 1.00 86.75 91 ARG A CA 1
ATOM 718 C C . ARG A 1 91 ? 11.624 -3.361 -13.695 1.00 86.75 91 ARG A C 1
ATOM 720 O O . ARG A 1 91 ? 10.694 -3.727 -14.411 1.00 86.75 91 ARG A O 1
ATOM 727 N N . TRP A 1 92 ? 11.603 -3.426 -12.375 1.00 90.69 92 TRP A N 1
ATOM 728 C CA . TRP A 1 92 ? 10.524 -4.027 -11.607 1.00 90.69 92 TRP A CA 1
ATOM 729 C C . TRP A 1 92 ? 10.052 -3.059 -10.531 1.00 90.69 92 TRP A C 1
ATOM 731 O O . TRP A 1 92 ? 10.845 -2.266 -10.017 1.00 90.69 92 TRP A O 1
ATOM 741 N N . CYS A 1 93 ? 8.777 -3.137 -10.170 1.00 90.88 93 CYS A N 1
ATOM 742 C CA . CYS A 1 93 ? 8.244 -2.489 -8.980 1.00 90.88 93 CYS A CA 1
ATOM 743 C C . CYS A 1 93 ? 8.015 -3.516 -7.865 1.00 90.88 93 CYS A C 1
ATOM 745 O O . CYS A 1 93 ? 7.656 -4.670 -8.122 1.00 90.88 93 CYS A O 1
ATOM 747 N N . VAL A 1 94 ? 8.235 -3.086 -6.624 1.00 95.56 94 VAL A N 1
ATOM 748 C CA . VAL A 1 94 ? 8.126 -3.917 -5.423 1.00 95.56 94 VAL A CA 1
ATOM 749 C C . VAL A 1 94 ? 6.753 -3.747 -4.774 1.00 95.56 94 VAL A C 1
ATOM 751 O O . VAL A 1 94 ? 6.395 -2.662 -4.303 1.00 95.56 94 VAL A O 1
ATOM 754 N N . LEU A 1 95 ? 5.991 -4.834 -4.730 1.00 96.38 95 LEU A N 1
ATOM 755 C CA . LEU A 1 95 ? 4.644 -4.883 -4.178 1.00 96.38 95 LEU A CA 1
ATOM 756 C C . LEU A 1 95 ? 4.528 -6.016 -3.160 1.00 96.38 95 LEU A C 1
ATOM 758 O O . LEU A 1 95 ? 5.261 -7.007 -3.199 1.00 96.38 95 LEU A O 1
ATOM 762 N N . VAL A 1 96 ? 3.541 -5.901 -2.280 1.00 97.56 96 VAL A N 1
ATOM 763 C CA . VAL A 1 96 ? 3.029 -7.048 -1.530 1.00 97.56 96 VAL A CA 1
ATOM 764 C C . VAL A 1 96 ? 1.539 -7.221 -1.791 1.00 97.56 96 VAL A C 1
ATOM 766 O O . VAL A 1 96 ? 0.775 -6.250 -1.806 1.00 97.56 96 VAL A O 1
ATOM 769 N N . GLU A 1 97 ? 1.142 -8.471 -2.008 1.00 96.75 97 GLU A N 1
ATOM 770 C CA . GLU A 1 97 ? -0.258 -8.871 -2.054 1.00 96.75 97 GLU A CA 1
ATOM 771 C C . GLU A 1 97 ? -0.785 -8.953 -0.621 1.00 96.75 97 GLU A C 1
ATOM 773 O O . GLU A 1 97 ? -0.119 -9.466 0.288 1.00 96.75 97 GLU A O 1
ATOM 778 N N . THR A 1 98 ? -1.988 -8.432 -0.415 1.00 96.00 98 THR A N 1
ATOM 779 C CA . THR A 1 98 ? -2.640 -8.413 0.885 1.00 96.00 98 THR A CA 1
ATOM 780 C C . THR A 1 98 ? -4.092 -8.860 0.798 1.00 96.00 98 THR A C 1
ATOM 782 O O . THR A 1 98 ? -4.780 -8.688 -0.210 1.00 96.00 98 THR A O 1
ATOM 785 N N . ARG A 1 99 ? -4.589 -9.396 1.910 1.00 94.75 99 ARG A N 1
ATOM 786 C CA . ARG A 1 99 ? -6.013 -9.588 2.171 1.00 94.75 99 ARG A CA 1
ATOM 787 C C . ARG A 1 99 ? -6.425 -8.638 3.280 1.00 94.75 99 ARG A C 1
ATOM 789 O O . ARG A 1 99 ? -5.814 -8.646 4.349 1.00 94.75 99 ARG A O 1
ATOM 796 N N . VAL A 1 100 ? -7.473 -7.854 3.054 1.00 94.44 100 VAL A N 1
ATOM 797 C CA . VAL A 1 100 ? -8.029 -6.924 4.041 1.00 94.44 100 VAL A CA 1
ATOM 798 C C . VAL A 1 100 ? -9.430 -7.344 4.470 1.00 94.44 100 VAL A C 1
ATOM 800 O O . VAL A 1 100 ? -10.269 -7.742 3.657 1.00 94.44 100 VAL A O 1
ATOM 803 N N . LYS A 1 101 ? -9.688 -7.268 5.775 1.00 94.69 101 LYS A N 1
ATOM 804 C CA . LYS A 1 101 ? -10.981 -7.633 6.350 1.00 94.69 101 LYS A CA 1
ATOM 805 C C . LYS A 1 101 ? -12.074 -6.667 5.859 1.00 94.69 101 LYS A C 1
ATOM 807 O O . LYS A 1 101 ? -11.906 -5.452 5.956 1.00 94.69 101 LYS A O 1
ATOM 812 N N . PRO A 1 102 ? -13.226 -7.144 5.366 1.00 92.00 102 PRO A N 1
ATOM 813 C CA . PRO A 1 102 ? -14.312 -6.248 4.991 1.00 92.00 102 PRO A CA 1
ATOM 814 C C . PRO A 1 102 ? -14.824 -5.454 6.195 1.00 92.00 102 PRO A C 1
ATOM 816 O O . PRO A 1 102 ? -14.879 -5.962 7.317 1.00 92.00 102 PRO A O 1
ATOM 819 N N . GLY A 1 103 ? -15.196 -4.196 5.959 1.00 93.31 103 GLY A N 1
ATOM 820 C CA . GLY A 1 103 ? -15.708 -3.295 6.996 1.00 93.31 103 GLY A CA 1
ATOM 821 C C . GLY A 1 103 ? -14.651 -2.766 7.972 1.00 93.31 103 GLY A C 1
ATOM 822 O O . GLY A 1 103 ? -14.993 -2.005 8.870 1.00 93.31 103 GLY A O 1
ATOM 823 N N . SER A 1 104 ? -13.374 -3.127 7.810 1.00 95.19 104 SER A N 1
ATOM 824 C CA . SER A 1 104 ? -12.289 -2.658 8.680 1.00 95.19 104 SER A CA 1
ATOM 825 C C . SER A 1 104 ? -11.461 -1.514 8.090 1.00 95.19 104 SER A C 1
ATOM 827 O O . SER A 1 104 ? -10.375 -1.218 8.591 1.00 95.19 104 SER A O 1
ATOM 829 N N . PHE A 1 105 ? -11.911 -0.941 6.980 1.00 94.44 105 PHE A N 1
ATOM 830 C CA . PHE A 1 105 ? -11.197 0.080 6.231 1.00 94.44 105 PHE A CA 1
ATOM 831 C C . PHE A 1 105 ? -12.147 1.195 5.816 1.00 94.44 105 PHE A C 1
ATOM 833 O O . PHE A 1 105 ? -13.355 0.996 5.678 1.00 94.44 105 PHE A O 1
ATOM 840 N N . THR A 1 106 ? -11.577 2.367 5.568 1.00 92.19 106 THR A N 1
ATOM 841 C CA . THR A 1 106 ? -12.279 3.476 4.917 1.00 92.19 106 THR A CA 1
ATOM 842 C C . THR A 1 106 ? -11.762 3.621 3.492 1.00 92.19 106 THR A C 1
ATOM 844 O O . THR A 1 106 ? -10.564 3.465 3.252 1.00 92.19 106 THR A O 1
ATOM 847 N N . LYS A 1 107 ? -12.674 3.859 2.546 1.00 90.19 107 LYS A N 1
ATOM 848 C CA . LYS A 1 107 ? -12.339 4.073 1.135 1.00 90.19 107 LYS A CA 1
ATOM 849 C C . LYS A 1 107 ? -12.129 5.558 0.888 1.00 90.19 107 LYS A C 1
ATOM 851 O O . LYS A 1 107 ? -12.976 6.361 1.277 1.00 90.19 107 LYS A O 1
ATOM 856 N N . HIS A 1 108 ? -11.047 5.897 0.203 1.00 84.25 108 HIS A N 1
ATOM 857 C CA . HIS A 1 108 ? -10.710 7.274 -0.134 1.00 84.25 108 HIS A CA 1
ATOM 858 C C . HIS A 1 108 ? -10.401 7.364 -1.614 1.00 84.25 108 HIS A C 1
ATOM 860 O O . HIS A 1 108 ? -9.444 6.755 -2.099 1.00 84.25 108 HIS A O 1
ATOM 866 N N . LYS A 1 109 ? -11.251 8.106 -2.329 1.00 71.56 109 LYS A N 1
ATOM 867 C CA . LYS A 1 109 ? -10.987 8.443 -3.723 1.00 71.56 109 LYS A CA 1
ATOM 868 C C . LYS A 1 109 ? -9.734 9.298 -3.792 1.00 71.56 109 LYS A C 1
ATOM 870 O O . LYS A 1 109 ? -9.510 10.152 -2.934 1.00 71.56 109 LYS A O 1
ATOM 875 N N . GLN A 1 110 ? -8.975 9.098 -4.854 1.00 62.25 110 GLN A N 1
ATOM 876 C CA . GLN A 1 110 ? -7.933 10.036 -5.215 1.00 62.25 110 GLN A CA 1
ATOM 877 C C . GLN A 1 110 ? -8.564 11.371 -5.561 1.00 62.25 110 GLN A C 1
ATOM 879 O O . GLN A 1 110 ? -9.418 11.474 -6.443 1.00 62.25 110 GLN A O 1
ATOM 884 N N . THR A 1 111 ? -8.126 12.418 -4.885 1.00 46.41 111 THR A N 1
ATOM 885 C CA . THR A 1 111 ? -8.208 13.753 -5.453 1.00 46.41 111 THR A CA 1
ATOM 886 C C . THR A 1 111 ? -7.077 13.839 -6.458 1.00 46.41 111 THR A C 1
ATOM 888 O O . THR A 1 111 ? -5.955 14.053 -6.026 1.00 46.41 111 THR A O 1
ATOM 891 N N . LEU A 1 112 ? -7.354 13.570 -7.737 1.00 45.91 112 LEU A N 1
ATOM 892 C CA . LEU A 1 112 ? -6.721 14.176 -8.920 1.00 45.91 112 LEU A CA 1
ATOM 893 C C . LEU A 1 112 ? -7.147 13.406 -10.175 1.00 45.91 112 LEU A C 1
ATOM 895 O O . LEU A 1 112 ? -6.378 12.693 -10.806 1.00 45.91 112 LEU A O 1
ATOM 899 N N . LEU A 1 113 ? -8.401 13.602 -10.576 1.00 34.44 113 LEU A N 1
ATOM 900 C CA . LEU A 1 113 ? -8.849 13.176 -11.899 1.00 34.44 113 LEU A CA 1
ATOM 901 C C . LEU A 1 113 ? -8.289 14.072 -13.023 1.00 34.44 113 LEU A C 1
ATOM 903 O O . LEU A 1 113 ? -8.537 13.747 -14.168 1.00 34.44 113 LEU A O 1
ATOM 907 N N . ASN A 1 114 ? -7.562 15.178 -12.753 1.00 36.22 114 ASN A N 1
ATOM 908 C CA . ASN A 1 114 ? -7.260 16.163 -13.813 1.00 36.22 114 ASN A CA 1
ATOM 909 C C . ASN A 1 114 ? -5.987 17.038 -13.714 1.00 36.22 114 ASN A C 1
ATOM 911 O O . ASN A 1 114 ? -5.830 17.897 -14.577 1.00 36.22 114 ASN A O 1
ATOM 915 N N . GLN A 1 115 ? -5.070 16.902 -12.746 1.00 41.25 115 GLN A N 1
ATOM 916 C CA . GLN A 1 115 ? -3.878 17.781 -12.717 1.00 41.25 115 GLN A CA 1
ATOM 917 C C . GLN A 1 115 ? -2.607 17.046 -12.282 1.00 41.25 115 GLN A C 1
ATOM 919 O O . GLN A 1 115 ? -2.388 16.766 -11.108 1.00 41.25 115 GLN A O 1
ATOM 924 N N . ARG A 1 116 ? -1.747 16.749 -13.262 1.00 43.75 116 ARG A N 1
ATOM 925 C CA . ARG A 1 116 ? -0.364 16.302 -13.033 1.00 43.75 116 ARG A CA 1
ATOM 926 C C . ARG A 1 116 ? 0.570 17.486 -12.735 1.00 43.75 116 ARG A C 1
ATOM 928 O O . ARG A 1 116 ? 1.650 17.284 -12.196 1.00 43.75 116 ARG A O 1
ATOM 935 N N . GLU A 1 117 ? 0.144 18.709 -13.061 1.00 46.91 117 GLU A N 1
ATOM 936 C CA . GLU A 1 117 ? 0.899 19.944 -12.835 1.00 46.91 117 GLU A CA 1
ATOM 937 C C . GLU A 1 117 ? 0.702 20.488 -11.410 1.00 46.91 117 GLU A C 1
ATOM 939 O O . GLU A 1 117 ? -0.368 20.374 -10.809 1.00 46.91 117 GLU A O 1
ATOM 944 N N . LEU A 1 118 ? 1.767 21.056 -10.848 1.00 49.47 118 LEU A N 1
ATOM 945 C CA . LEU A 1 118 ? 1.778 21.723 -9.545 1.00 49.47 118 LEU A CA 1
ATOM 946 C C . LEU A 1 118 ? 1.099 23.092 -9.649 1.00 49.47 118 LEU A C 1
ATOM 948 O O . LEU A 1 118 ? 1.452 23.876 -10.531 1.00 49.47 118 LEU A O 1
ATOM 952 N N . LEU A 1 119 ? 0.169 23.419 -8.744 1.00 48.66 119 LEU A N 1
ATOM 953 C CA . LEU A 1 119 ? -0.268 24.809 -8.610 1.00 48.66 119 LEU A CA 1
ATOM 954 C C . LEU A 1 119 ? 0.840 25.624 -7.913 1.00 48.66 119 LEU A C 1
ATOM 956 O O . LEU A 1 119 ? 1.549 25.089 -7.053 1.00 48.66 119 LEU A O 1
ATOM 960 N N . PRO A 1 120 ? 1.012 26.920 -8.240 1.00 41.38 120 PRO A N 1
ATOM 961 C CA . PRO A 1 120 ? 2.029 27.752 -7.603 1.00 41.38 120 PRO A CA 1
ATOM 962 C C . PRO A 1 120 ? 1.897 27.763 -6.071 1.00 41.38 120 PRO A C 1
ATOM 964 O O . PRO A 1 120 ? 0.878 28.195 -5.535 1.00 41.38 120 PRO A O 1
ATOM 967 N N . GLY A 1 121 ? 2.946 27.319 -5.370 1.00 49.19 121 GLY A N 1
ATOM 968 C CA . GLY A 1 121 ? 3.005 27.276 -3.902 1.00 49.19 121 GLY A CA 1
ATOM 969 C C . GLY A 1 121 ? 2.633 25.933 -3.264 1.00 49.19 121 GLY A C 1
ATOM 970 O O . GLY A 1 121 ? 2.691 25.820 -2.040 1.00 49.19 121 GLY A O 1
ATOM 971 N N . GLU A 1 122 ? 2.278 24.916 -4.054 1.00 44.00 122 GLU A N 1
ATOM 972 C CA . GLU A 1 122 ? 2.052 23.561 -3.543 1.00 44.00 122 GLU A CA 1
ATOM 973 C C . GLU A 1 122 ? 3.370 22.790 -3.327 1.00 44.00 122 GLU A C 1
ATOM 975 O O . GLU A 1 122 ? 4.323 22.987 -4.084 1.00 44.00 122 GLU A O 1
ATOM 980 N N . PRO A 1 123 ? 3.442 21.891 -2.322 1.00 46.09 123 PRO A N 1
ATOM 981 C CA . PRO A 1 123 ? 4.546 20.942 -2.202 1.00 46.09 123 PRO A CA 1
ATOM 982 C C . PRO A 1 123 ? 4.634 20.050 -3.448 1.00 46.09 123 PRO A C 1
ATOM 984 O O . PRO A 1 123 ? 3.608 19.540 -3.904 1.00 46.09 123 PRO A O 1
ATOM 987 N N . GLU A 1 124 ? 5.850 19.845 -3.964 1.00 51.44 124 GLU A N 1
ATOM 988 C CA . GLU A 1 124 ? 6.113 19.031 -5.166 1.00 51.44 124 GLU A CA 1
ATOM 989 C C . GLU A 1 124 ? 5.623 17.579 -5.012 1.00 51.44 124 GLU A C 1
ATOM 991 O O . GLU A 1 124 ? 5.035 17.015 -5.935 1.00 51.44 124 GLU A O 1
ATOM 996 N N . ASP A 1 125 ? 5.766 17.018 -3.809 1.00 50.44 125 ASP A N 1
ATOM 997 C CA . ASP A 1 125 ? 5.362 15.656 -3.473 1.00 50.44 125 ASP A CA 1
ATOM 998 C C . ASP A 1 125 ? 4.002 15.656 -2.765 1.00 50.44 125 ASP A C 1
ATOM 1000 O O . ASP A 1 125 ? 3.892 15.910 -1.563 1.00 50.44 125 ASP A O 1
ATOM 1004 N N . LEU A 1 126 ? 2.937 15.361 -3.506 1.00 53.09 126 LEU A N 1
ATOM 1005 C CA . LEU A 1 126 ? 1.645 15.020 -2.916 1.00 53.09 126 LEU A CA 1
ATOM 1006 C C . LEU A 1 126 ? 1.392 13.537 -3.161 1.00 53.09 126 LEU A C 1
ATOM 1008 O O . LEU A 1 126 ? 1.213 13.088 -4.287 1.00 53.09 126 LEU A O 1
ATOM 1012 N N . GLU A 1 127 ? 1.329 12.792 -2.065 1.00 50.75 127 GLU A N 1
ATOM 1013 C CA . GLU A 1 127 ? 1.063 11.352 -2.009 1.00 50.75 127 GLU A CA 1
ATOM 1014 C C . GLU A 1 127 ? -0.150 10.928 -2.878 1.00 50.75 127 GLU A C 1
ATOM 1016 O O . GLU A 1 127 ? -0.176 9.837 -3.425 1.00 50.75 127 GLU A O 1
ATOM 1021 N N . TYR A 1 128 ? -1.120 11.814 -3.127 1.00 50.66 128 TYR A N 1
ATOM 1022 C CA . TYR A 1 128 ? -2.352 11.527 -3.886 1.00 50.66 128 TYR A CA 1
ATOM 1023 C C . TYR A 1 128 ? -2.275 11.766 -5.402 1.00 50.66 128 TYR A C 1
ATOM 1025 O O . TYR A 1 128 ? -3.300 11.677 -6.079 1.00 50.66 128 TYR A O 1
ATOM 1033 N N . ARG A 1 129 ? -1.106 12.101 -5.965 1.00 55.97 129 ARG A N 1
ATOM 1034 C CA . ARG A 1 129 ? -0.973 12.433 -7.399 1.00 55.97 129 ARG A CA 1
ATOM 1035 C C . ARG A 1 129 ? -0.739 11.213 -8.293 1.00 55.97 129 ARG A C 1
ATOM 1037 O O . ARG A 1 129 ? 0.154 11.229 -9.135 1.00 55.97 129 ARG A O 1
ATOM 1044 N N . VAL A 1 130 ? -1.545 10.166 -8.145 1.00 57.00 130 VAL A N 1
ATOM 1045 C CA . VAL A 1 130 ? -1.471 9.003 -9.043 1.00 57.00 130 VAL A CA 1
ATOM 1046 C C . VAL A 1 130 ? -2.556 9.110 -10.103 1.00 57.00 130 VAL A C 1
ATOM 1048 O O . VAL A 1 130 ? -3.725 9.327 -9.787 1.00 57.00 130 VAL A O 1
ATOM 1051 N N . ALA A 1 131 ? -2.162 8.968 -11.370 1.00 53.69 131 ALA A N 1
ATOM 1052 C CA . ALA A 1 131 ? -3.102 8.954 -12.482 1.00 53.69 131 ALA A CA 1
ATOM 1053 C C . ALA A 1 131 ? -4.015 7.724 -12.364 1.00 53.69 131 ALA A C 1
ATOM 1055 O O . ALA A 1 131 ? -3.563 6.587 -12.477 1.00 53.69 131 ALA A O 1
ATOM 1056 N N . VAL A 1 132 ? -5.295 7.980 -12.118 1.00 55.16 132 VAL A N 1
ATOM 1057 C CA . VAL A 1 132 ? -6.346 6.968 -12.008 1.00 55.16 132 VAL A CA 1
ATOM 1058 C C . VAL A 1 132 ? -6.821 6.581 -13.411 1.00 55.16 132 VAL A C 1
ATOM 1060 O O . VAL A 1 132 ? -7.205 7.448 -14.195 1.00 55.16 132 VAL A O 1
ATOM 1063 N N . LYS A 1 133 ? -6.792 5.285 -13.723 1.00 58.75 133 LYS A N 1
ATOM 1064 C CA . LYS A 1 133 ? -7.299 4.671 -14.957 1.00 58.75 133 LYS A CA 1
ATOM 1065 C C . LYS A 1 133 ? -8.691 4.035 -14.787 1.00 58.75 133 LYS A C 1
ATOM 1067 O O . LYS A 1 133 ? -9.344 3.769 -15.791 1.00 58.75 133 LYS A O 1
ATOM 1072 N N . SER A 1 134 ? -9.157 3.789 -13.559 1.00 65.00 134 SER A N 1
ATOM 1073 C CA . SER A 1 134 ? -10.415 3.081 -13.268 1.00 65.00 134 SER A CA 1
ATOM 1074 C C . SER A 1 134 ? -11.089 3.515 -11.957 1.00 65.00 134 SER A C 1
ATOM 1076 O O . SER A 1 134 ? -10.457 4.069 -11.058 1.00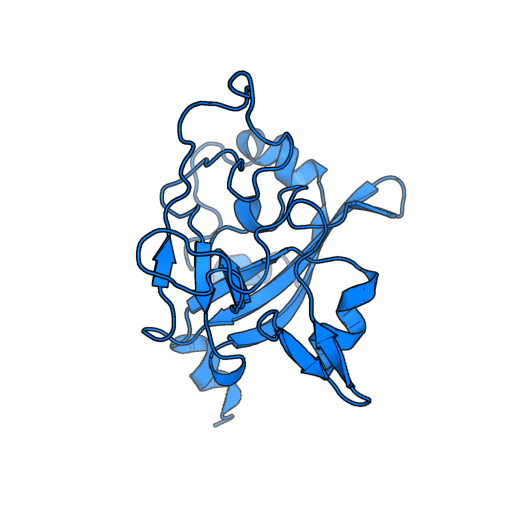 65.00 134 SER A O 1
ATOM 1078 N N . ASP A 1 135 ? -12.377 3.190 -11.800 1.00 65.56 135 ASP A N 1
ATOM 1079 C CA . ASP A 1 135 ? -13.119 3.400 -10.545 1.00 65.56 135 ASP A CA 1
ATOM 1080 C C . ASP A 1 135 ? -12.582 2.568 -9.362 1.00 65.56 135 ASP A C 1
ATOM 1082 O O . ASP A 1 135 ? -12.917 2.859 -8.211 1.00 65.56 135 ASP A O 1
ATOM 1086 N N . GLU A 1 136 ? -11.728 1.574 -9.625 1.00 66.19 136 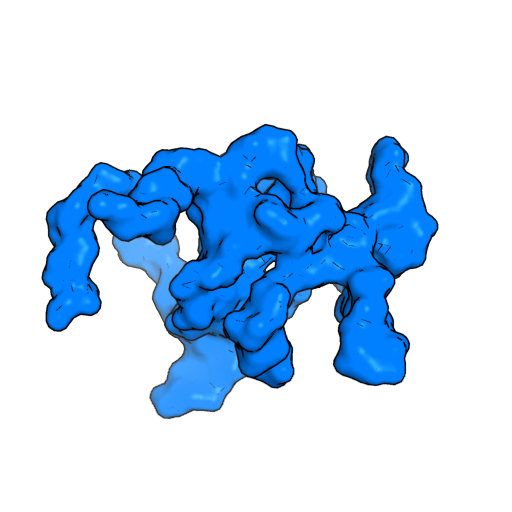GLU A N 1
ATOM 1087 C CA . GLU A 1 136 ? -11.047 0.755 -8.617 1.00 66.19 136 GLU A CA 1
ATOM 1088 C C . GLU A 1 136 ? -9.729 1.383 -8.121 1.00 66.19 136 GLU A C 1
ATOM 1090 O O . GLU A 1 136 ? -9.120 0.901 -7.163 1.00 66.19 136 GLU A O 1
ATOM 1095 N N . ASP A 1 137 ? -9.295 2.512 -8.689 1.00 72.00 137 ASP A N 1
ATOM 1096 C CA . ASP A 1 137 ? -8.101 3.226 -8.228 1.00 72.00 137 ASP A CA 1
ATOM 1097 C C . ASP A 1 137 ? -8.429 4.146 -7.043 1.00 72.00 137 ASP A C 1
ATOM 1099 O O . ASP A 1 1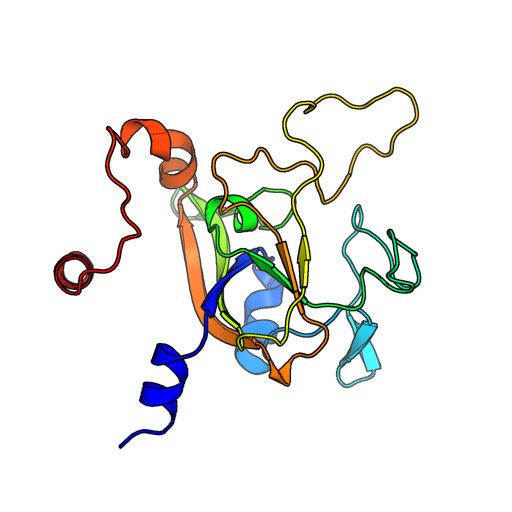37 ? -8.456 5.379 -7.118 1.00 72.00 137 ASP A O 1
ATOM 1103 N N . PHE A 1 138 ? -8.688 3.526 -5.898 1.00 80.00 138 PHE A N 1
ATOM 1104 C CA . PHE A 1 138 ? -8.842 4.207 -4.617 1.00 80.00 138 PHE A CA 1
ATOM 1105 C C . PHE A 1 138 ? -7.910 3.619 -3.560 1.00 80.00 138 PHE A C 1
ATOM 1107 O O . PHE A 1 138 ? -7.418 2.494 -3.672 1.00 80.00 138 PHE A O 1
ATOM 1114 N N . ILE A 1 139 ? -7.679 4.389 -2.498 1.00 88.00 139 ILE A N 1
ATOM 1115 C CA . ILE A 1 139 ? -6.942 3.913 -1.331 1.00 88.00 139 ILE A CA 1
ATOM 1116 C C . ILE A 1 139 ? -7.925 3.348 -0.307 1.00 88.00 139 ILE A C 1
ATOM 1118 O O . ILE A 1 139 ? -8.972 3.928 -0.004 1.00 88.00 139 ILE A O 1
ATOM 1122 N N . LEU A 1 140 ? -7.534 2.230 0.284 1.00 92.75 140 LEU A N 1
ATOM 1123 C CA . LEU A 1 140 ? -8.068 1.696 1.521 1.00 92.75 140 LEU A CA 1
ATOM 1124 C C . LEU A 1 140 ? -7.156 2.115 2.673 1.00 92.75 140 LEU A C 1
ATOM 1126 O O . LEU A 1 140 ? -5.989 1.726 2.734 1.00 92.75 140 LEU A O 1
ATOM 1130 N N . ARG A 1 141 ? -7.706 2.896 3.604 1.00 94.06 141 ARG A N 1
ATOM 1131 C CA . ARG A 1 141 ? -7.032 3.282 4.848 1.00 94.06 141 ARG A CA 1
ATOM 1132 C C . ARG A 1 141 ? -7.450 2.325 5.964 1.00 94.06 141 ARG A C 1
ATOM 1134 O O . ARG A 1 141 ? -8.631 2.292 6.330 1.00 94.06 141 ARG A O 1
ATOM 1141 N N . VAL A 1 142 ? -6.492 1.573 6.511 1.00 96.38 142 VAL A N 1
ATOM 1142 C CA . VAL A 1 142 ? -6.703 0.558 7.561 1.00 96.38 142 VAL A CA 1
ATOM 1143 C C . VAL A 1 142 ? -5.924 0.918 8.827 1.00 96.38 142 VAL A C 1
ATOM 1145 O O . VAL A 1 142 ? -4.705 1.014 8.805 1.00 96.38 142 VAL A O 1
ATOM 1148 N N . GLU A 1 143 ? -6.597 1.078 9.963 1.00 95.56 143 GLU A N 1
ATOM 1149 C CA . GLU A 1 143 ? -5.944 1.555 11.199 1.00 95.56 143 GLU A CA 1
ATOM 1150 C C . GLU A 1 143 ? -5.285 0.448 12.032 1.00 95.56 143 GLU A C 1
ATOM 1152 O O . GLU A 1 143 ? -4.492 0.728 12.925 1.00 95.56 143 GLU A O 1
ATOM 1157 N N . SER A 1 144 ? -5.603 -0.824 11.771 1.00 95.19 144 SER A N 1
ATOM 1158 C CA . SER A 1 144 ? -5.088 -1.943 12.563 1.00 95.19 144 SER A CA 1
ATOM 1159 C C . SER A 1 144 ? -4.462 -3.015 11.687 1.00 95.19 144 SER A C 1
ATOM 1161 O O . SER A 1 144 ? -5.118 -3.545 10.790 1.00 95.19 144 SER A O 1
ATOM 1163 N N . SER A 1 145 ? -3.231 -3.406 12.026 1.00 94.50 145 SER A N 1
ATOM 1164 C CA . SER A 1 145 ? -2.516 -4.522 11.393 1.00 94.50 145 SER A CA 1
ATOM 1165 C C . SER A 1 145 ? -3.269 -5.849 11.492 1.00 94.50 145 SER A C 1
ATOM 1167 O O . SER A 1 145 ? -3.187 -6.668 10.590 1.00 94.50 145 SER A O 1
ATOM 1169 N N . ARG A 1 146 ? -4.109 -6.042 12.520 1.00 94.62 146 ARG A N 1
ATOM 1170 C CA . ARG A 1 146 ? -4.956 -7.245 12.680 1.00 94.62 146 ARG A CA 1
ATOM 1171 C C . ARG A 1 146 ? -5.979 -7.446 11.559 1.00 94.62 146 ARG A C 1
ATOM 1173 O O . ARG A 1 146 ? -6.571 -8.517 11.460 1.00 94.62 146 ARG A O 1
ATOM 1180 N N . ASN A 1 147 ? -6.216 -6.413 10.758 1.00 96.31 147 ASN A N 1
ATOM 1181 C CA . ASN A 1 147 ? -7.180 -6.428 9.670 1.00 96.31 147 ASN A CA 1
ATOM 1182 C C . ASN A 1 147 ? -6.528 -6.559 8.286 1.00 96.31 147 ASN A C 1
ATOM 1184 O O . ASN A 1 147 ? -7.243 -6.485 7.288 1.00 96.31 147 ASN A O 1
ATOM 1188 N N . VAL A 1 148 ? -5.205 -6.746 8.220 1.00 96.38 148 VAL A N 1
ATOM 1189 C CA . VAL A 1 148 ? -4.453 -6.934 6.976 1.00 96.38 148 VAL A CA 1
ATOM 1190 C C . VAL A 1 148 ? -3.559 -8.157 7.119 1.00 96.38 148 VAL A C 1
ATOM 1192 O O . VAL A 1 148 ? -2.823 -8.291 8.091 1.00 96.38 148 VAL A O 1
ATOM 1195 N N . ILE A 1 149 ? -3.611 -9.047 6.139 1.00 95.50 149 ILE A N 1
ATOM 1196 C CA . ILE A 1 149 ? -2.729 -10.209 6.046 1.00 95.50 149 ILE A CA 1
ATOM 1197 C C . ILE A 1 149 ? -1.898 -10.040 4.782 1.00 95.50 149 ILE A C 1
ATOM 1199 O O . ILE A 1 149 ? -2.460 -9.782 3.723 1.00 95.50 149 ILE A O 1
ATOM 1203 N N . VAL A 1 150 ? -0.579 -10.182 4.891 1.00 95.81 150 VAL A N 1
ATOM 1204 C CA . VAL A 1 150 ? 0.313 -10.252 3.727 1.00 95.81 150 VAL A CA 1
ATOM 1205 C C . VAL A 1 150 ? 0.279 -11.682 3.200 1.00 95.81 150 VAL A C 1
ATOM 1207 O O . VAL A 1 150 ? 0.490 -12.619 3.970 1.00 95.81 150 VAL A O 1
ATOM 1210 N N . THR A 1 151 ? -0.014 -11.855 1.915 1.00 94.62 151 THR A N 1
ATOM 1211 C CA . THR A 1 151 ? -0.174 -13.176 1.288 1.00 94.62 151 THR A CA 1
ATOM 1212 C C . THR A 1 151 ? 0.955 -13.524 0.332 1.00 94.62 151 THR A C 1
ATOM 1214 O O . THR A 1 151 ? 1.307 -14.697 0.231 1.00 94.62 151 THR A O 1
ATOM 1217 N N . ALA A 1 152 ? 1.555 -12.532 -0.327 1.00 94.56 152 ALA A N 1
ATOM 1218 C CA . ALA A 1 152 ? 2.681 -12.745 -1.229 1.00 94.56 152 ALA A CA 1
ATOM 1219 C C . ALA A 1 152 ? 3.574 -11.504 -1.341 1.00 94.56 152 ALA A C 1
ATOM 1221 O O . ALA A 1 152 ? 3.126 -10.371 -1.159 1.00 94.56 152 ALA A O 1
ATOM 1222 N N . VAL A 1 153 ? 4.837 -11.734 -1.696 1.00 96.19 153 VAL A N 1
ATOM 1223 C CA . VAL A 1 153 ? 5.733 -10.706 -2.237 1.00 96.19 153 VAL A CA 1
ATOM 1224 C C . VAL A 1 153 ? 5.651 -10.791 -3.752 1.00 96.19 153 VAL A C 1
ATOM 1226 O O . VAL A 1 153 ? 5.750 -11.886 -4.304 1.00 96.19 153 VAL A O 1
ATOM 1229 N N . VAL A 1 154 ? 5.467 -9.654 -4.416 1.00 94.69 154 VAL A N 1
ATOM 1230 C CA . VAL A 1 154 ? 5.266 -9.607 -5.864 1.00 94.69 154 VAL A CA 1
ATOM 1231 C C . VAL A 1 154 ? 6.201 -8.576 -6.481 1.00 94.69 154 VAL A C 1
ATOM 1233 O O . VAL A 1 154 ? 6.281 -7.431 -6.037 1.00 94.69 154 VAL A O 1
ATOM 1236 N N . PHE A 1 155 ? 6.899 -8.995 -7.531 1.00 93.50 155 PHE A N 1
ATOM 1237 C CA . PHE A 1 155 ? 7.694 -8.123 -8.384 1.00 93.50 155 PHE A CA 1
ATOM 1238 C C . PHE A 1 155 ? 6.989 -8.025 -9.725 1.00 93.50 155 PHE A C 1
ATOM 1240 O O . PHE A 1 155 ? 6.847 -9.028 -10.422 1.00 93.50 155 PHE A O 1
ATOM 1247 N N . VAL A 1 156 ? 6.527 -6.830 -10.080 1.00 89.69 156 VAL A N 1
ATOM 1248 C CA . VAL A 1 156 ? 5.849 -6.619 -11.364 1.00 89.69 156 VAL A CA 1
ATOM 1249 C C . VAL A 1 156 ? 6.795 -5.904 -12.305 1.00 89.69 156 VAL A C 1
ATOM 1251 O O . VAL A 1 156 ? 7.400 -4.891 -11.955 1.00 89.69 156 VAL A O 1
ATOM 1254 N N . ASN A 1 157 ? 6.946 -6.456 -13.503 1.00 88.25 157 ASN A N 1
ATOM 1255 C CA . ASN A 1 157 ? 7.778 -5.870 -14.538 1.00 88.25 157 ASN A CA 1
ATOM 1256 C C . ASN A 1 157 ? 7.151 -4.550 -15.022 1.00 88.25 157 ASN A C 1
ATOM 1258 O O . ASN A 1 157 ? 5.970 -4.510 -15.371 1.00 88.25 157 ASN A O 1
ATOM 1262 N N . LEU A 1 158 ? 7.928 -3.465 -15.069 1.00 78.88 158 LEU A N 1
ATOM 1263 C CA . LEU A 1 158 ? 7.412 -2.161 -15.497 1.00 78.88 158 LEU A CA 1
ATOM 1264 C C . LEU A 1 158 ? 6.970 -2.156 -16.959 1.00 78.88 158 LEU A C 1
ATOM 1266 O O . LEU A 1 158 ? 6.005 -1.478 -17.276 1.00 78.88 158 LEU A O 1
ATOM 1270 N N . THR A 1 159 ? 7.608 -2.934 -17.833 1.00 78.19 159 THR A N 1
ATOM 1271 C CA . THR A 1 159 ? 7.207 -3.051 -19.242 1.00 78.19 159 THR A CA 1
ATOM 1272 C C . THR A 1 159 ? 5.792 -3.613 -19.374 1.00 78.19 159 THR A C 1
ATOM 1274 O O . THR A 1 159 ? 5.071 -3.220 -20.286 1.00 78.19 159 THR A O 1
ATOM 1277 N N . PHE A 1 160 ? 5.362 -4.485 -18.457 1.00 76.50 160 PHE A N 1
ATOM 1278 C CA . PHE A 1 160 ? 3.975 -4.951 -18.407 1.00 76.50 160 PHE A CA 1
ATOM 1279 C C . PHE A 1 160 ? 3.013 -3.818 -18.016 1.00 76.50 160 PHE A C 1
ATOM 1281 O O . PHE A 1 160 ? 1.995 -3.627 -18.671 1.00 76.50 160 PHE A O 1
ATOM 1288 N N . LEU A 1 161 ? 3.355 -3.027 -16.992 1.00 70.19 161 LEU A N 1
ATOM 1289 C CA . LEU A 1 161 ? 2.515 -1.913 -16.531 1.00 70.19 161 LEU A CA 1
ATOM 1290 C C . LEU A 1 161 ? 2.452 -0.754 -17.539 1.00 70.19 161 LEU A C 1
ATOM 1292 O O . LEU A 1 161 ? 1.406 -0.128 -17.689 1.00 70.19 161 LEU A O 1
ATOM 1296 N N . GLU A 1 162 ? 3.564 -0.463 -18.215 1.00 67.56 162 GLU A N 1
ATOM 1297 C CA . GLU A 1 162 ? 3.693 0.628 -19.189 1.00 67.56 162 GLU A CA 1
ATOM 1298 C C . GLU A 1 162 ? 2.949 0.321 -20.496 1.00 67.56 162 GLU A C 1
ATOM 1300 O O . GLU A 1 162 ? 2.364 1.228 -21.078 1.00 67.56 162 GLU A O 1
ATOM 1305 N N . ASN A 1 163 ? 2.906 -0.948 -20.920 1.00 62.72 163 ASN A N 1
ATOM 1306 C CA . ASN A 1 163 ? 2.241 -1.372 -22.161 1.00 62.72 163 ASN A CA 1
ATOM 1307 C C . ASN A 1 163 ? 0.882 -2.035 -21.912 1.00 62.72 163 ASN A C 1
ATOM 1309 O O . ASN A 1 163 ? 0.329 -2.681 -22.798 1.00 62.72 163 ASN A O 1
ATOM 1313 N N . ILE A 1 164 ? 0.336 -1.901 -20.703 1.00 58.25 164 ILE A N 1
ATOM 1314 C CA . ILE A 1 164 ? -0.922 -2.532 -20.302 1.00 58.25 164 ILE A CA 1
ATOM 1315 C C . ILE A 1 164 ? -2.058 -2.197 -21.281 1.00 58.25 164 ILE A C 1
ATOM 1317 O O . ILE A 1 164 ? -2.817 -3.078 -21.652 1.00 58.25 164 ILE A O 1
ATOM 1321 N N . ASP A 1 165 ? -2.113 -0.968 -21.797 1.00 49.84 165 ASP A N 1
ATOM 1322 C CA . ASP A 1 165 ? -3.152 -0.534 -22.738 1.00 49.84 165 ASP A CA 1
ATOM 1323 C C . ASP A 1 165 ? -3.021 -1.235 -24.115 1.00 49.84 165 ASP A C 1
ATOM 1325 O O . ASP A 1 165 ? -4.010 -1.391 -24.827 1.00 49.84 165 ASP A O 1
ATOM 1329 N N . GLU A 1 166 ? -1.824 -1.717 -24.476 1.00 48.97 166 GLU A N 1
ATOM 1330 C CA . GLU A 1 166 ? -1.585 -2.536 -25.676 1.00 48.97 166 GLU A CA 1
ATOM 1331 C C . GLU A 1 166 ? -1.961 -4.013 -25.455 1.00 48.97 166 GLU A C 1
ATOM 1333 O O . GLU A 1 166 ? -2.399 -4.684 -26.392 1.00 48.97 166 GLU A O 1
ATOM 1338 N N . TYR A 1 167 ? -1.836 -4.511 -24.217 1.00 44.84 167 TYR A N 1
ATOM 1339 C CA . TYR A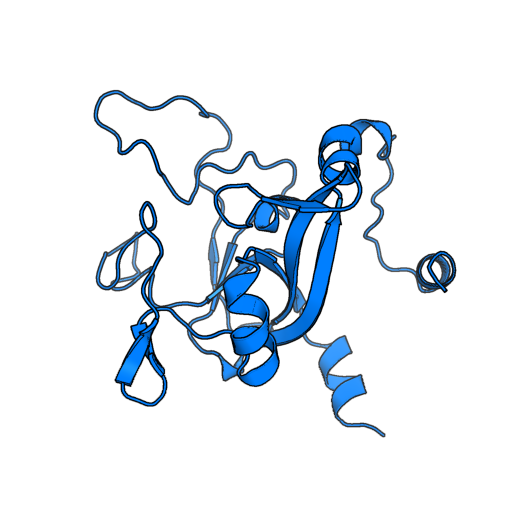 1 167 ? -2.279 -5.855 -23.819 1.00 44.84 167 TYR A CA 1
ATOM 1340 C C . TYR A 1 167 ? -3.798 -5.931 -23.581 1.00 44.84 167 TYR A C 1
ATOM 1342 O O . TYR A 1 167 ? -4.407 -6.972 -23.8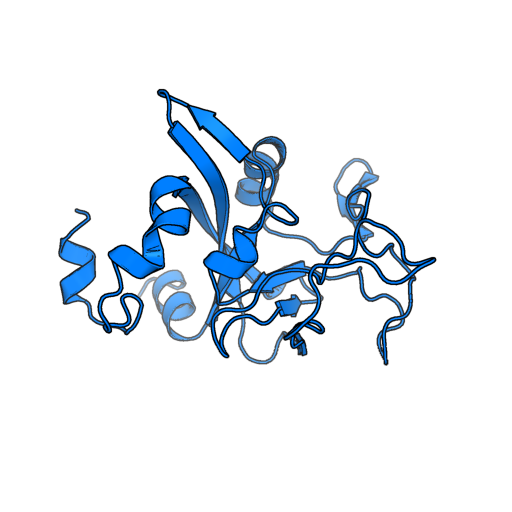22 1.00 44.84 167 TYR A O 1
ATOM 1350 N N . TYR A 1 168 ? -4.418 -4.834 -23.141 1.00 43.69 168 TYR A N 1
ATOM 1351 C CA . TYR A 1 168 ? -5.834 -4.721 -22.789 1.00 43.69 168 TYR A CA 1
ATOM 1352 C C . TYR A 1 168 ? -6.653 -4.186 -23.968 1.00 43.69 168 TYR A C 1
ATOM 1354 O O . TYR A 1 168 ? -7.339 -3.173 -23.843 1.00 43.69 168 TYR A O 1
ATOM 1362 N N . GLN A 1 169 ? -6.653 -4.880 -25.112 1.00 43.75 169 GLN A N 1
ATOM 1363 C CA . GLN A 1 169 ? -7.628 -4.635 -26.192 1.00 43.75 169 GLN A CA 1
ATOM 1364 C C . GLN A 1 169 ? -9.081 -4.973 -25.764 1.00 43.75 169 GLN A C 1
ATOM 1366 O O . GLN A 1 169 ? -9.784 -5.714 -26.442 1.00 43.75 169 GLN A O 1
ATOM 1371 N N . GLY A 1 170 ? -9.552 -4.427 -24.641 1.00 41.09 170 GLY A N 1
ATOM 1372 C CA . GLY A 1 170 ? -10.945 -4.424 -24.210 1.00 41.09 170 GLY A CA 1
ATOM 1373 C C . GLY A 1 170 ? -11.369 -5.473 -23.182 1.00 41.09 170 GLY A C 1
ATOM 1374 O O . GLY A 1 170 ? -12.540 -5.441 -22.818 1.00 41.09 170 GLY A O 1
ATOM 1375 N N . GLU A 1 171 ? -10.496 -6.356 -22.682 1.00 38.12 171 GLU A N 1
ATOM 1376 C CA . GLU A 1 171 ? -10.909 -7.392 -21.716 1.00 38.12 171 GLU A CA 1
ATOM 1377 C C . GLU A 1 171 ? -10.163 -7.330 -20.372 1.00 38.12 171 GLU A C 1
ATOM 1379 O O . GLU A 1 171 ? -8.949 -7.150 -20.292 1.00 38.12 171 GLU A O 1
ATOM 1384 N N . ASP A 1 172 ? -10.953 -7.423 -19.303 1.00 41.59 172 ASP A N 1
ATOM 1385 C CA . ASP A 1 172 ? -10.604 -7.176 -17.906 1.00 41.59 172 ASP A CA 1
ATOM 1386 C C . ASP A 1 172 ? -9.973 -8.430 -17.267 1.00 41.59 172 ASP A C 1
ATOM 1388 O O . ASP A 1 172 ? -10.665 -9.308 -16.750 1.00 41.59 172 ASP A O 1
ATOM 1392 N N . LEU A 1 173 ? -8.639 -8.524 -17.316 1.00 44.91 173 LEU A N 1
ATOM 1393 C CA . LEU A 1 173 ? -7.830 -9.681 -16.876 1.00 44.91 173 LEU A CA 1
ATOM 1394 C C . LEU A 1 173 ? -7.899 -10.027 -15.373 1.00 44.91 173 LEU A C 1
ATOM 1396 O O . LEU A 1 173 ? -7.226 -10.953 -14.922 1.00 44.91 173 LEU A O 1
ATOM 1400 N N . PHE A 1 174 ? -8.676 -9.301 -14.566 1.00 41.84 174 PHE A N 1
ATOM 1401 C CA . PHE A 1 174 ? -8.827 -9.595 -13.135 1.00 41.84 174 PHE A CA 1
ATOM 1402 C C . PHE A 1 174 ? -10.233 -10.086 -12.752 1.00 41.84 174 PHE A C 1
ATOM 1404 O O . PHE A 1 174 ? -10.520 -10.297 -11.567 1.00 41.84 174 PHE A O 1
ATOM 1411 N N . ALA A 1 175 ? -11.094 -10.359 -13.737 1.00 36.94 175 ALA A N 1
ATOM 1412 C CA . ALA A 1 175 ? -12.412 -10.946 -13.527 1.00 36.94 175 ALA A CA 1
ATOM 1413 C C . ALA A 1 175 ? -12.375 -12.491 -13.419 1.00 36.94 175 ALA A C 1
ATOM 1415 O O . ALA A 1 175 ? -12.722 -13.226 -14.334 1.00 36.94 175 ALA A O 1
ATOM 1416 N N . ASN A 1 176 ? -12.046 -12.975 -12.217 1.00 44.59 176 ASN A N 1
ATOM 1417 C CA . ASN A 1 176 ? -12.604 -14.170 -11.556 1.00 44.59 176 ASN A CA 1
ATOM 1418 C C . ASN A 1 176 ? -12.899 -15.449 -12.386 1.00 44.59 176 ASN A C 1
ATOM 1420 O O . ASN A 1 176 ? -14.027 -15.951 -12.336 1.00 44.59 176 ASN A O 1
ATOM 1424 N N . SER A 1 177 ? -11.909 -16.105 -13.000 1.00 46.41 177 SER A N 1
ATOM 1425 C CA . SER A 1 177 ? -12.088 -17.530 -13.340 1.00 46.41 177 SER A CA 1
ATOM 1426 C C . SER A 1 177 ? -10.879 -18.414 -13.017 1.00 46.41 177 SER A C 1
ATOM 1428 O O . SER A 1 177 ? -9.725 -18.038 -13.204 1.00 46.41 177 SER A O 1
ATOM 1430 N N . GLU A 1 178 ? -11.148 -19.621 -12.499 1.00 44.56 178 GLU A N 1
ATOM 1431 C CA . GLU A 1 178 ? -10.125 -20.633 -12.176 1.00 44.56 178 GLU A CA 1
ATOM 1432 C C . GLU A 1 178 ? -9.310 -21.070 -13.404 1.00 44.56 178 GLU A C 1
ATOM 1434 O O . GLU A 1 178 ? -8.174 -21.516 -13.252 1.00 44.56 178 GLU A O 1
ATOM 1439 N N . SER A 1 179 ? -9.853 -20.885 -14.608 1.00 42.19 179 SER A N 1
ATOM 1440 C CA . SER A 1 179 ? -9.213 -21.180 -15.892 1.00 42.19 179 SER A CA 1
ATOM 1441 C C . SER A 1 179 ? -7.923 -20.389 -16.135 1.00 42.19 179 SER A C 1
ATOM 1443 O O . SER A 1 179 ? -7.001 -20.918 -16.748 1.00 42.19 179 SER A O 1
ATOM 1445 N N . GLU A 1 180 ? -7.806 -19.163 -15.621 1.00 42.25 180 GLU A N 1
ATOM 1446 C CA . GLU A 1 180 ? -6.636 -18.301 -15.870 1.00 42.25 180 GLU A CA 1
ATOM 1447 C C . GLU A 1 180 ? -5.459 -18.589 -14.931 1.00 42.25 180 GLU A C 1
ATOM 1449 O O . GLU A 1 180 ? -4.307 -18.316 -15.265 1.00 42.25 180 GLU A O 1
ATOM 1454 N N . ARG A 1 181 ? -5.705 -19.237 -13.783 1.00 42.69 181 ARG A N 1
ATOM 1455 C CA . ARG A 1 181 ? -4.630 -19.669 -12.868 1.00 42.69 181 ARG A CA 1
ATOM 1456 C C . ARG A 1 181 ? -3.748 -20.771 -13.460 1.00 42.69 181 ARG A C 1
ATOM 1458 O O . ARG A 1 181 ? -2.627 -20.949 -12.995 1.00 42.69 181 ARG A O 1
ATOM 1465 N N . ALA A 1 182 ? -4.238 -21.491 -14.468 1.00 38.47 182 ALA A N 1
ATOM 1466 C CA . ALA A 1 182 ? -3.504 -22.561 -15.136 1.00 38.47 182 ALA A CA 1
ATOM 1467 C C . ALA A 1 182 ? -2.461 -22.055 -16.152 1.00 38.47 182 ALA A C 1
ATOM 1469 O O . ALA A 1 182 ? -1.651 -22.847 -16.617 1.00 38.47 182 ALA A O 1
ATOM 1470 N N . LEU A 1 183 ? -2.452 -20.758 -16.487 1.00 33.72 183 LEU A N 1
ATOM 1471 C CA . LEU A 1 183 ? -1.477 -20.177 -17.423 1.00 33.72 183 LEU A CA 1
ATOM 1472 C C . LEU A 1 183 ? -0.142 -19.784 -16.764 1.00 33.72 183 LEU A C 1
ATOM 1474 O O . LEU A 1 183 ? 0.792 -19.407 -17.466 1.00 33.72 183 LEU A O 1
ATOM 1478 N N . PHE A 1 184 ? -0.037 -19.896 -15.435 1.00 35.88 184 PHE A N 1
ATOM 1479 C CA . PHE A 1 184 ? 1.161 -19.548 -14.660 1.00 35.88 184 PHE A CA 1
ATOM 1480 C C . PHE A 1 184 ? 1.645 -20.682 -13.728 1.00 35.88 184 PHE A C 1
ATOM 1482 O O . PHE A 1 184 ? 2.354 -20.417 -12.755 1.00 35.88 184 PHE A O 1
ATOM 1489 N N . GLN A 1 185 ? 1.263 -21.933 -14.014 1.00 32.91 185 GLN A N 1
ATOM 1490 C CA . GLN A 1 185 ? 1.874 -23.156 -13.464 1.00 32.91 185 GLN A CA 1
ATOM 1491 C C . GLN A 1 185 ? 2.649 -23.878 -14.564 1.00 32.91 185 GLN A C 1
ATOM 1493 O O . GLN A 1 185 ? 3.711 -24.450 -14.236 1.00 32.91 185 GLN A O 1
#

Radius of gyration: 17.21 Å; chains: 1; bounding box: 34×56×46 Å

pLDDT: mean 75.93, std 20.44, range [32.91, 97.56]

Foldseek 3Di:
DDPVVVLVVQFQKWKFADEPVCVVVCVVPNDAQQQDQDPPGDGRFDDPLEDGAQDDDDPDRGQRLWGKIFSDPLLNQDVLTWDWDDDPNFTWTKMWMKTFHPPQWDKADQPDQDDPDDDPPDDNRDSRNDHDPDPRNIITTGNGSVGMDTDDIDIGTVVCSVCVVVVCPPDDPPPDDPVVVVVPD

Sequence (185 aa):
MDSTSNLNKCWTLAWHGTYYKHLESIVKHGLHPAGTVLSPGHQISPQNGHIRLNMKIGSFTNWANAIFISPSIFYAADIAYSERIFSDNQRWCVLVETRVKPGSFTKHKQTLLNQRELLPGEPEDLEYRVAVKSDEDFILRVESSRNVIVTAVVFVNLTFLENIDEYYQGEDLFANSESERALFQ

Secondary structure (DSSP, 8-state):
--HHHHHHHHSEEEEEE--GGGHHHHHHH----TT-EETTTEEP-PPTTSPPTT--BTTBSSTTSSEEEBS-HHHHTSTTTS-EEEETTEEEEEEEEEEE-TTSSEEEE-S-SS--SPPTTS-S--TT-----STT-EEEEES-GGGEEEEEEEEEEHHHHHTHHHH-SS--TTS--GGGGGGG-